Protein AF-A0A7S9GJS0-F1 (afdb_monomer_lite)

Foldseek 3Di:
DDDDDDDDDDDPPPPPVVPPPPPPPDDDDPDPPPPPPPPPPPPDDDQDLLNVLVVVLVVLLVVLLVDDLVVLVVVLVVLDADPPVSHHQLSSLLSSLSSCVSNVHDLVSSLVSLVSLCPDPDPSSVSCVVVSVVSNVVSVVVVVVVVVVVVVVVVVVVVVVVVVVVVVVVVVVVVVVCVVVPDDDDDPDPDD

Structure (mmCIF, N/CA/C/O backbone):
data_AF-A0A7S9GJS0-F1
#
_entry.id   AF-A0A7S9GJS0-F1
#
loop_
_atom_site.group_PDB
_atom_site.id
_atom_site.type_symbol
_atom_site.label_atom_id
_atom_site.label_alt_id
_atom_site.label_comp_id
_atom_site.label_asym_id
_atom_site.label_entity_id
_atom_site.label_seq_id
_atom_site.pdbx_PDB_ins_code
_atom_site.Cartn_x
_atom_site.Cartn_y
_atom_site.Cartn_z
_atom_site.occupancy
_atom_site.B_iso_or_equiv
_atom_site.auth_seq_id
_atom_site.auth_comp_id
_atom_site.auth_asym_id
_atom_site.auth_atom_id
_atom_site.pdbx_PDB_model_num
ATOM 1 N N . MET A 1 1 ? -21.732 48.231 105.968 1.00 40.47 1 MET A N 1
ATOM 2 C CA . MET A 1 1 ? -23.007 48.004 106.677 1.00 40.47 1 MET A CA 1
ATOM 3 C C . MET A 1 1 ? -23.830 49.279 106.550 1.00 40.47 1 MET A C 1
ATOM 5 O O . MET A 1 1 ? -23.343 50.309 106.981 1.00 40.47 1 MET A O 1
ATOM 9 N N . SER A 1 2 ? -24.995 49.168 105.905 1.00 42.75 2 SER A N 1
ATOM 10 C CA . SER A 1 2 ? -26.139 50.101 105.825 1.00 42.75 2 SER A CA 1
ATOM 11 C C . SER A 1 2 ? -26.005 51.534 105.268 1.00 42.75 2 SER A C 1
ATOM 13 O O . SER A 1 2 ? -25.225 52.348 105.741 1.00 42.75 2 SER A O 1
ATOM 15 N N . ALA A 1 3 ? -26.881 51.778 104.280 1.00 47.09 3 ALA A N 1
ATOM 16 C CA . ALA A 1 3 ? -27.317 53.005 103.583 1.00 47.09 3 ALA A CA 1
ATOM 17 C C . ALA A 1 3 ? -28.022 54.032 104.523 1.00 47.09 3 ALA A C 1
ATOM 19 O O . ALA A 1 3 ? -28.022 53.756 105.726 1.00 47.09 3 ALA A O 1
ATOM 20 N N . PRO A 1 4 ? -28.714 55.124 104.077 1.00 63.88 4 PRO A N 1
ATOM 21 C CA . PRO A 1 4 ? -29.040 55.668 102.731 1.00 63.88 4 PRO A CA 1
ATOM 22 C C . PRO A 1 4 ? -28.742 57.204 102.616 1.00 63.88 4 PRO A C 1
ATOM 24 O O . PRO A 1 4 ? -28.110 57.758 103.506 1.00 63.88 4 PRO A O 1
ATOM 27 N N . ASP A 1 5 ? -29.044 57.974 101.554 1.00 46.16 5 ASP A N 1
ATOM 28 C CA . ASP A 1 5 ? -30.386 58.501 101.238 1.00 46.16 5 ASP A CA 1
ATOM 29 C C . ASP A 1 5 ? -30.336 59.547 100.076 1.00 46.16 5 ASP A C 1
ATOM 31 O O . ASP A 1 5 ? -29.415 60.363 100.023 1.00 46.16 5 ASP A O 1
ATOM 35 N N . ARG A 1 6 ? -31.409 59.589 99.255 1.00 51.50 6 ARG A N 1
ATOM 36 C CA . ARG A 1 6 ? -31.940 60.732 98.443 1.00 51.50 6 ARG A CA 1
ATOM 37 C C . ARG A 1 6 ? -31.516 60.926 96.946 1.00 51.50 6 ARG A C 1
ATOM 39 O O .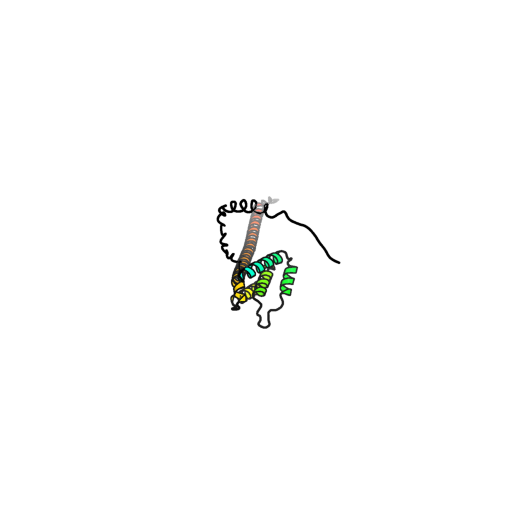 ARG A 1 6 ? -30.542 60.336 96.504 1.00 51.50 6 ARG A O 1
ATOM 46 N N . PRO A 1 7 ? -32.293 61.678 96.116 1.00 54.00 7 PRO A N 1
ATOM 47 C CA . PRO A 1 7 ? -33.393 61.099 95.328 1.00 54.00 7 PRO A CA 1
ATOM 48 C C . PRO A 1 7 ? -33.599 61.773 93.934 1.00 54.00 7 PRO A C 1
ATOM 50 O O . PRO A 1 7 ? -32.760 62.543 93.493 1.00 54.00 7 PRO A O 1
ATOM 53 N N . PHE A 1 8 ? -34.749 61.498 93.292 1.00 53.00 8 PHE A N 1
ATOM 54 C CA . PHE A 1 8 ? -35.524 62.336 92.348 1.00 53.00 8 PHE A CA 1
ATOM 55 C C . PHE A 1 8 ? -34.785 63.132 91.250 1.00 53.00 8 PHE A C 1
ATOM 57 O O . PHE A 1 8 ? -34.010 64.019 91.553 1.00 53.00 8 PHE A O 1
ATOM 64 N N . PHE A 1 9 ? -35.169 62.890 89.984 1.00 51.47 9 PHE A N 1
ATOM 65 C CA . PHE A 1 9 ? -35.255 63.821 88.829 1.00 51.47 9 PHE A CA 1
ATOM 66 C C . PHE A 1 9 ? -34.748 63.166 87.533 1.00 51.47 9 PHE A C 1
ATOM 68 O O . PHE A 1 9 ? -33.594 63.341 87.155 1.00 51.47 9 PHE A O 1
ATOM 75 N N . SER A 1 10 ? -35.603 62.431 86.806 1.00 53.41 10 SER A N 1
ATOM 76 C CA . SER A 1 10 ? -35.353 62.175 85.367 1.00 53.41 10 SER A CA 1
ATOM 77 C C . SER A 1 10 ? -36.524 61.609 84.549 1.00 53.41 10 SER A C 1
ATOM 79 O O . SER A 1 10 ? -36.312 61.103 83.453 1.00 53.41 10 SER A O 1
ATOM 81 N N . SER A 1 11 ? -37.780 61.697 85.007 1.00 54.56 11 SER A N 1
ATOM 82 C CA . SER A 1 11 ? -38.897 61.091 84.251 1.00 54.56 11 SER A CA 1
ATOM 83 C C . SER A 1 11 ? -39.484 61.950 83.121 1.00 54.56 11 SER A C 1
ATOM 85 O O . SER A 1 11 ? -40.251 61.422 82.325 1.00 54.56 11 SER A O 1
ATOM 87 N N . SER A 1 12 ? -39.132 63.236 82.986 1.00 53.97 12 SER A N 1
ATOM 88 C CA . SER A 1 12 ? -39.802 64.120 82.004 1.00 53.97 12 SER A CA 1
ATOM 89 C C . SER A 1 12 ? -39.061 64.344 80.681 1.00 53.97 12 SER A C 1
ATOM 91 O O . SER A 1 12 ? -39.620 64.973 79.789 1.00 53.97 12 SER A O 1
ATOM 93 N N . LEU A 1 13 ? -37.839 63.830 80.504 1.00 51.81 13 LEU A N 1
ATOM 94 C CA . LEU A 1 13 ? -37.057 64.050 79.272 1.00 51.81 13 LEU A CA 1
ATOM 95 C C . LEU A 1 13 ? -37.190 62.929 78.227 1.00 51.81 13 LEU A C 1
ATOM 97 O O . LEU A 1 13 ? -36.827 63.127 77.072 1.00 51.81 13 LEU A O 1
ATOM 101 N N . LEU A 1 14 ? -37.757 61.774 78.589 1.00 53.28 14 LEU A N 1
ATOM 102 C CA . LEU A 1 14 ? -37.860 60.621 77.683 1.00 53.28 14 LEU A CA 1
ATOM 103 C C . LEU A 1 14 ? -39.085 60.646 76.754 1.00 53.28 14 LEU A C 1
ATOM 105 O O . LEU A 1 14 ? -39.126 59.891 75.786 1.00 53.28 14 LEU A O 1
ATOM 109 N N . ALA A 1 15 ? -40.066 61.520 76.993 1.00 50.97 15 ALA A N 1
ATOM 110 C CA . ALA A 1 15 ? -41.308 61.520 76.216 1.00 50.97 15 ALA A CA 1
ATOM 111 C C . ALA A 1 15 ? -41.212 62.258 74.865 1.00 50.97 15 ALA A C 1
ATOM 113 O O . ALA A 1 15 ? -42.029 62.006 73.984 1.00 50.97 15 ALA A O 1
ATOM 114 N N . LEU A 1 16 ? -40.219 63.138 74.662 1.00 50.00 16 LEU A N 1
ATOM 115 C CA . LEU A 1 16 ? -40.120 63.935 73.429 1.00 50.00 16 LEU A CA 1
ATOM 116 C C . LEU A 1 16 ? -39.264 63.285 72.325 1.00 50.00 16 LEU A C 1
ATOM 118 O O . LEU A 1 16 ? -39.408 63.635 71.157 1.00 50.00 16 LEU A O 1
ATOM 122 N N . ALA A 1 17 ? -38.397 62.326 72.666 1.00 51.56 17 ALA A N 1
ATOM 123 C CA . ALA A 1 17 ? -37.498 61.673 71.706 1.00 51.56 17 ALA A CA 1
ATOM 124 C C . ALA A 1 17 ? -38.138 60.478 70.969 1.00 51.56 17 ALA A C 1
ATOM 126 O O . ALA A 1 17 ? -37.642 60.053 69.928 1.00 51.56 17 ALA A O 1
ATOM 127 N N . ALA A 1 18 ? -39.255 59.945 71.474 1.00 50.00 18 ALA A N 1
ATOM 128 C CA . ALA A 1 18 ? -39.934 58.800 70.865 1.00 50.00 18 ALA A CA 1
ATOM 129 C C . ALA A 1 18 ? -40.789 59.177 69.636 1.00 50.00 18 ALA A C 1
ATOM 131 O O . ALA A 1 18 ? -41.101 58.315 68.817 1.00 50.00 18 ALA A O 1
ATOM 132 N N . LEU A 1 19 ? -41.151 60.457 69.474 1.00 48.91 19 LEU A N 1
ATOM 133 C CA . LEU A 1 19 ? -42.102 60.890 68.443 1.00 48.91 19 LEU A CA 1
ATOM 134 C C . LEU A 1 19 ? -41.454 61.244 67.091 1.00 48.91 19 LEU A C 1
ATOM 136 O O . LEU A 1 19 ? -42.154 61.349 66.089 1.00 48.91 19 LEU A O 1
ATOM 140 N N . THR A 1 20 ? -40.128 61.393 67.020 1.00 53.03 20 THR A N 1
ATOM 141 C CA . THR A 1 20 ? -39.422 61.759 65.774 1.00 53.03 20 THR A CA 1
ATOM 142 C C . THR A 1 20 ? -38.892 60.564 64.979 1.00 53.03 20 THR A C 1
ATOM 144 O O . THR A 1 20 ? -38.471 60.737 63.839 1.00 53.03 20 THR A O 1
ATOM 147 N N . SER A 1 21 ? -38.952 59.343 65.522 1.00 52.59 21 SER A N 1
ATOM 148 C CA . SER A 1 21 ? -38.410 58.146 64.850 1.00 52.59 21 SER A CA 1
ATOM 149 C C . SER A 1 21 ? -39.416 57.396 63.962 1.00 52.59 21 SER A C 1
ATOM 151 O O . SER A 1 21 ? -39.030 56.445 63.290 1.00 52.59 21 SER A O 1
ATOM 153 N N . LEU A 1 22 ? -40.694 57.802 63.916 1.00 52.78 22 LEU A N 1
ATOM 154 C CA . LEU A 1 22 ? -41.740 57.052 63.198 1.00 52.78 22 LEU A CA 1
ATOM 155 C C . LEU A 1 22 ? -42.038 57.511 61.755 1.00 52.78 22 LEU A C 1
ATOM 157 O O . LEU A 1 22 ? -42.856 56.876 61.097 1.00 52.78 22 LEU A O 1
ATOM 161 N N . LEU A 1 23 ? -41.399 58.564 61.227 1.00 52.41 23 LEU A N 1
ATOM 162 C CA . LEU A 1 23 ? -41.757 59.115 59.901 1.00 52.41 23 LEU A CA 1
ATOM 163 C C . LEU A 1 23 ? -40.773 58.837 58.748 1.00 52.41 23 LEU A C 1
ATOM 165 O O . LEU A 1 23 ? -41.011 59.298 57.636 1.00 52.41 23 LEU A O 1
ATOM 169 N N . ALA A 1 24 ? -39.715 58.045 58.943 1.00 51.12 24 ALA A N 1
ATOM 170 C CA . ALA A 1 24 ? -38.725 57.773 57.886 1.00 51.12 24 ALA A CA 1
ATOM 171 C C . ALA A 1 24 ? -38.896 56.415 57.163 1.00 51.12 24 ALA A C 1
ATOM 173 O O . ALA A 1 24 ? -37.967 55.952 56.506 1.00 51.12 24 ALA A O 1
ATOM 174 N N . ALA A 1 25 ? -40.056 55.756 57.273 1.00 51.88 25 ALA A N 1
ATOM 175 C CA . ALA A 1 25 ? -40.241 54.368 56.818 1.00 51.88 25 ALA A CA 1
ATOM 176 C C . ALA A 1 25 ? -41.012 54.189 55.491 1.00 51.88 25 ALA A C 1
ATOM 178 O O . ALA A 1 25 ? -41.445 53.082 55.188 1.00 51.88 25 ALA A O 1
ATOM 179 N N . CYS A 1 26 ? -41.177 55.238 54.679 1.00 51.31 26 CYS A N 1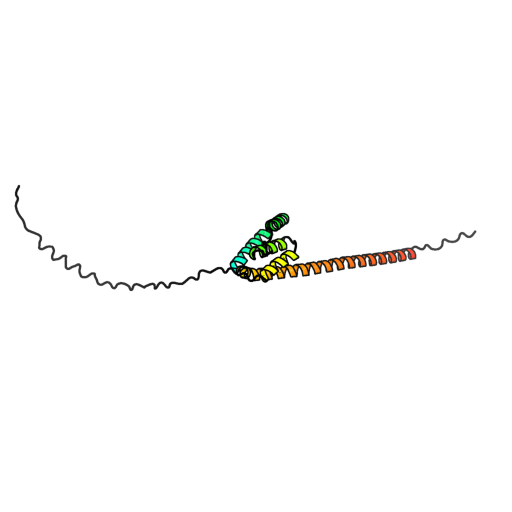
ATOM 180 C CA . CYS A 1 26 ? -41.870 55.140 53.387 1.00 51.31 26 CYS A CA 1
ATOM 181 C C . CYS A 1 26 ? -40.955 55.531 52.217 1.00 51.31 26 CYS A C 1
ATOM 183 O O . CYS A 1 26 ? -41.165 56.540 51.549 1.00 51.31 26 CYS A O 1
ATOM 185 N N . ALA A 1 27 ? -39.928 54.719 51.964 1.00 58.88 27 ALA A N 1
ATOM 186 C CA . ALA A 1 27 ? -39.249 54.703 50.671 1.00 58.88 27 ALA A CA 1
ATOM 187 C C . ALA A 1 27 ? -39.681 53.430 49.917 1.00 58.88 27 ALA A C 1
ATOM 189 O O . ALA A 1 27 ? -39.509 52.333 50.456 1.00 58.88 27 ALA A O 1
ATOM 190 N N . PRO A 1 28 ? -40.262 53.531 48.706 1.00 64.88 28 PRO A N 1
ATOM 191 C CA . PRO A 1 28 ? -40.592 52.356 47.911 1.00 64.88 28 PRO A CA 1
ATOM 192 C C . PRO A 1 28 ? -39.304 51.627 47.511 1.00 64.88 28 PRO A C 1
ATOM 194 O O . PRO A 1 28 ? -38.413 52.197 46.880 1.00 64.88 28 PRO A O 1
ATOM 197 N N . LEU A 1 29 ? -39.207 50.359 47.912 1.00 64.88 29 LEU A N 1
ATOM 198 C CA . LEU A 1 29 ? -38.113 49.461 47.556 1.00 64.88 29 LEU A CA 1
ATOM 199 C C . LEU A 1 29 ? -38.110 49.266 46.026 1.00 64.88 29 LEU A C 1
ATOM 201 O O . LEU A 1 29 ? -39.162 48.926 45.475 1.00 64.88 29 LEU A O 1
ATOM 205 N N . PRO A 1 30 ? -36.982 49.471 45.317 1.00 69.62 30 PRO A N 1
ATOM 206 C CA . PRO A 1 30 ? -36.936 49.223 43.882 1.00 69.62 30 PRO A CA 1
ATOM 207 C C . PRO A 1 30 ? -37.258 47.745 43.611 1.00 69.62 30 PRO A C 1
ATOM 209 O O . PRO A 1 30 ? -36.815 46.878 44.376 1.00 69.62 30 PRO A O 1
ATOM 212 N N . PRO A 1 31 ? -38.024 47.428 42.550 1.00 71.75 31 PRO A N 1
ATOM 213 C CA . PRO A 1 31 ? -38.355 46.048 42.230 1.00 71.75 31 PRO A CA 1
ATOM 214 C C . PRO A 1 31 ? -37.059 45.262 42.010 1.00 71.75 31 PRO A C 1
ATOM 216 O O . PRO A 1 31 ? -36.255 45.600 41.139 1.00 71.75 31 PRO A O 1
ATOM 219 N N . ARG A 1 32 ? -36.838 44.220 42.824 1.00 60.47 32 ARG A N 1
ATOM 220 C CA . ARG A 1 32 ? -35.748 43.265 42.604 1.00 60.47 32 ARG A CA 1
ATOM 221 C C . ARG A 1 32 ? -36.000 42.599 41.258 1.00 60.47 32 ARG A C 1
ATOM 223 O O . ARG A 1 32 ? -36.967 41.859 41.103 1.00 60.47 32 ARG A O 1
ATOM 230 N N . ILE A 1 33 ? -35.143 42.888 40.285 1.00 64.38 33 ILE A N 1
ATOM 231 C CA . ILE A 1 33 ? -35.096 42.138 39.034 1.00 64.38 33 ILE A CA 1
ATOM 232 C C . ILE A 1 33 ? -34.624 40.737 39.415 1.00 64.38 33 ILE A C 1
ATOM 234 O O . ILE A 1 33 ? -33.439 40.523 39.668 1.00 64.38 33 ILE A O 1
ATOM 238 N N . GLU A 1 34 ? -35.556 39.795 39.519 1.00 62.66 34 GLU A N 1
ATOM 239 C CA . GLU A 1 34 ? -35.210 38.389 39.676 1.00 62.66 34 GLU A CA 1
ATOM 240 C C . GLU A 1 34 ? -34.599 37.926 38.355 1.00 62.66 34 GLU A C 1
ATOM 242 O O . GLU A 1 34 ? -35.295 37.665 37.370 1.00 62.66 34 GLU A O 1
ATOM 247 N N . LEU A 1 35 ? -33.266 37.891 38.310 1.00 62.69 35 LEU A N 1
ATOM 248 C CA . LEU A 1 35 ? -32.527 37.202 37.266 1.00 62.69 35 LEU A CA 1
ATOM 249 C C . LEU A 1 35 ? -32.904 35.726 37.372 1.00 62.69 35 LEU A C 1
ATOM 251 O O . LEU A 1 35 ? -32.318 34.974 38.144 1.00 62.69 35 LEU A O 1
ATOM 255 N N . ARG A 1 36 ? -33.935 35.325 36.624 1.00 66.88 36 ARG A N 1
ATOM 256 C CA . ARG A 1 36 ? -34.292 33.923 36.450 1.00 66.88 36 ARG A CA 1
ATOM 257 C C . ARG A 1 36 ? -33.119 33.269 35.742 1.00 66.88 36 ARG A C 1
ATOM 259 O O . ARG A 1 36 ? -32.996 33.385 34.522 1.00 66.88 36 ARG A O 1
ATOM 266 N N . GLU A 1 37 ? -32.246 32.648 36.524 1.00 66.44 37 GLU A N 1
ATOM 267 C CA . GLU A 1 37 ? -31.111 31.884 36.036 1.00 66.44 37 GLU A CA 1
ATOM 268 C C . GLU A 1 37 ? -31.661 30.796 35.112 1.00 66.44 37 GLU A C 1
ATOM 270 O O . GLU A 1 37 ? -32.231 29.789 35.534 1.00 66.44 37 GLU A O 1
ATOM 275 N N . LYS A 1 38 ? -31.599 31.061 33.806 1.00 68.38 38 LYS A N 1
ATOM 276 C CA . LYS A 1 38 ? -31.817 30.030 32.806 1.00 68.38 38 LYS A CA 1
ATOM 277 C C . LYS A 1 38 ? -30.591 29.144 32.897 1.00 68.38 38 LYS A C 1
ATOM 279 O O . LYS A 1 38 ? -29.521 29.547 32.449 1.00 68.38 38 LYS A O 1
ATOM 284 N N . LEU A 1 39 ? -30.763 27.963 33.481 1.00 61.06 39 LEU A N 1
ATOM 285 C CA . LEU A 1 39 ? -29.800 26.882 33.365 1.00 61.06 39 LEU A CA 1
ATOM 286 C C . LEU A 1 39 ? -29.681 26.562 31.868 1.00 61.06 39 LEU A C 1
ATOM 288 O O . LEU A 1 39 ? -30.526 25.883 31.287 1.00 61.06 39 LEU A O 1
ATOM 292 N N . VAL A 1 40 ? -28.700 27.168 31.204 1.00 72.69 40 VAL A N 1
ATOM 293 C CA . VAL A 1 40 ? -28.322 26.784 29.850 1.00 72.69 40 VAL A CA 1
ATOM 294 C C . VAL A 1 40 ? -27.509 25.515 30.032 1.00 72.69 40 VAL A C 1
ATOM 296 O O . VAL A 1 40 ? -26.363 25.578 30.474 1.00 72.69 40 VAL A O 1
ATOM 299 N N . GLU A 1 41 ? -28.111 24.361 29.748 1.00 69.44 41 GLU A N 1
ATOM 300 C CA . GLU A 1 41 ? -27.344 23.132 29.571 1.00 69.44 41 GLU A CA 1
ATOM 301 C C . GLU A 1 41 ? -26.388 23.365 28.403 1.00 69.44 41 GLU A C 1
ATOM 303 O O . GLU A 1 41 ? -26.776 23.337 27.236 1.00 69.44 41 GLU A O 1
ATOM 308 N N . VAL A 1 42 ? -25.135 23.675 28.728 1.00 72.56 42 VAL A N 1
ATOM 309 C CA . VAL A 1 42 ? -24.049 23.670 27.757 1.00 72.56 42 VAL A CA 1
ATOM 310 C C . VAL A 1 42 ? -23.817 22.197 27.422 1.00 72.56 42 VAL A C 1
ATOM 312 O O . VAL A 1 42 ? -23.381 21.453 28.306 1.00 72.56 42 VAL A O 1
ATOM 315 N N . PRO A 1 43 ? -24.116 21.734 26.194 1.00 74.25 43 PRO A N 1
ATOM 316 C CA . PRO A 1 43 ? -23.842 20.357 25.833 1.00 74.25 43 PRO A CA 1
ATOM 317 C C . PRO A 1 43 ? -22.327 20.177 25.862 1.00 74.25 43 PRO A C 1
ATOM 319 O O . PRO A 1 43 ? -21.609 20.762 25.050 1.00 74.25 43 PRO A O 1
ATOM 322 N N . VAL A 1 44 ? -21.829 19.393 26.817 1.00 73.12 44 VAL A N 1
ATOM 323 C CA . VAL A 1 44 ? -20.427 18.975 26.822 1.00 73.12 44 VAL A CA 1
ATOM 324 C C . VAL A 1 44 ? -20.227 18.121 25.568 1.00 73.12 44 VAL A C 1
ATOM 326 O O . VAL A 1 44 ? -20.916 17.107 25.426 1.00 73.12 44 VAL A O 1
ATOM 329 N N . PRO A 1 45 ? -19.336 18.501 24.634 1.00 74.06 45 PRO A N 1
ATOM 330 C CA . PRO A 1 45 ? -19.126 17.718 23.428 1.00 74.06 45 PRO A CA 1
ATOM 331 C C . PRO A 1 45 ? -18.559 16.345 23.806 1.00 74.06 45 PRO A C 1
ATOM 333 O O . PRO A 1 45 ? -17.406 16.212 24.218 1.00 74.06 45 PRO A O 1
ATOM 336 N N . LEU A 1 46 ? -19.388 15.308 23.678 1.00 78.62 46 LEU A N 1
ATOM 337 C CA . LEU A 1 46 ? -18.967 13.922 23.830 1.00 78.62 46 LEU A CA 1
ATOM 338 C C . LEU A 1 46 ? -18.179 13.531 22.579 1.00 78.62 46 LEU A C 1
ATOM 340 O O . LEU A 1 46 ? -18.753 13.338 21.510 1.00 78.62 46 LEU A O 1
ATOM 344 N N . ILE A 1 47 ? -16.858 13.414 22.705 1.00 83.00 47 ILE A N 1
ATOM 345 C CA . ILE A 1 47 ? -16.010 12.911 21.618 1.00 83.00 47 ILE A CA 1
ATOM 346 C C . ILE A 1 47 ? -16.442 11.470 21.317 1.00 83.00 47 ILE A C 1
ATOM 348 O O . ILE A 1 47 ? -16.440 10.618 22.217 1.00 83.00 47 ILE A O 1
ATOM 352 N N . SER A 1 48 ? -16.809 11.170 20.071 1.00 91.19 48 SER A N 1
ATOM 353 C CA . SER A 1 48 ? -17.208 9.812 19.705 1.00 91.19 48 SER A CA 1
ATOM 354 C C . SER A 1 48 ? -15.989 8.869 19.674 1.00 91.19 48 SER A C 1
ATOM 356 O O . SER A 1 48 ? -14.845 9.315 19.539 1.00 91.19 48 SER A O 1
ATOM 358 N N . PRO A 1 49 ? -16.175 7.540 19.789 1.00 91.00 49 PRO A N 1
ATOM 359 C CA . PRO A 1 49 ? -15.080 6.584 19.615 1.00 91.00 49 PRO A CA 1
ATOM 360 C C . PRO A 1 49 ? -14.367 6.715 18.260 1.00 91.00 49 PRO A C 1
ATOM 362 O O . PRO A 1 49 ? -13.152 6.545 18.195 1.00 91.00 49 PRO A O 1
ATOM 365 N N . ALA A 1 50 ? -15.107 7.053 17.199 1.00 90.75 50 ALA A N 1
ATOM 366 C CA . ALA A 1 50 ? -14.550 7.274 15.868 1.00 90.75 50 ALA A CA 1
ATOM 367 C C . ALA A 1 50 ? -13.675 8.539 15.816 1.00 90.75 50 ALA A C 1
ATOM 369 O O . ALA A 1 50 ? -12.592 8.505 15.233 1.00 90.75 50 ALA A O 1
ATOM 370 N N . ASP A 1 51 ? -14.087 9.618 16.490 1.00 93.31 51 ASP A N 1
ATOM 371 C CA . ASP A 1 51 ? -13.292 10.850 16.582 1.00 93.31 51 ASP A CA 1
ATOM 372 C C . ASP A 1 51 ? -11.996 10.620 17.367 1.00 93.31 51 ASP A C 1
ATOM 374 O O . ASP A 1 51 ? -10.932 11.097 16.973 1.00 93.31 51 ASP A O 1
ATOM 378 N N . ARG A 1 52 ? -12.046 9.824 18.446 1.00 93.38 52 ARG A N 1
ATOM 379 C CA . ARG A 1 52 ? -10.831 9.411 19.170 1.00 93.38 52 ARG A CA 1
ATOM 380 C C . ARG A 1 52 ? -9.896 8.589 18.287 1.00 93.38 52 ARG A C 1
ATOM 382 O O . ARG A 1 52 ? -8.699 8.860 18.273 1.00 93.38 52 ARG A O 1
ATOM 389 N N . ALA A 1 53 ? -10.425 7.620 17.537 1.00 94.00 53 ALA A N 1
ATOM 390 C CA . ALA A 1 53 ? -9.631 6.817 16.608 1.00 94.00 53 ALA A CA 1
ATOM 391 C C . ALA A 1 53 ? -8.976 7.688 15.521 1.00 94.00 53 ALA A C 1
ATOM 393 O O . ALA A 1 53 ? -7.796 7.513 15.220 1.00 94.00 53 ALA A O 1
ATOM 394 N N . ALA A 1 54 ? -9.706 8.676 14.993 1.00 94.00 54 ALA A N 1
ATOM 395 C CA . ALA A 1 54 ? -9.187 9.655 14.043 1.00 94.00 54 ALA A CA 1
ATOM 396 C C . ALA A 1 54 ? -8.021 10.468 14.622 1.00 94.00 54 ALA A C 1
ATOM 398 O O . ALA A 1 54 ? -6.950 10.521 14.019 1.00 94.00 54 ALA A O 1
ATOM 399 N N . GLN A 1 55 ? -8.203 11.059 15.807 1.00 95.81 55 GLN A N 1
ATOM 400 C CA . GLN A 1 55 ? -7.153 11.827 16.485 1.00 95.81 55 GLN A CA 1
ATOM 401 C C . GLN A 1 55 ? -5.917 10.965 16.756 1.00 95.81 55 GLN A C 1
ATOM 403 O O . GLN A 1 55 ? -4.797 11.375 16.462 1.00 95.81 55 GLN A O 1
ATOM 408 N N . GLN A 1 56 ? -6.115 9.742 17.255 1.00 94.94 56 GLN A N 1
ATOM 409 C CA . GLN A 1 56 ? -5.026 8.800 17.500 1.00 94.94 56 GLN A CA 1
ATOM 410 C C . GLN A 1 56 ? -4.270 8.457 16.216 1.00 94.94 56 GLN A C 1
ATOM 412 O O . GLN A 1 56 ? -3.043 8.471 16.218 1.00 94.94 56 GLN A O 1
ATOM 417 N N . LEU A 1 57 ? -4.972 8.154 15.122 1.00 96.12 57 LEU A N 1
ATOM 418 C CA . LEU A 1 57 ? -4.331 7.807 13.856 1.00 96.12 57 LEU A CA 1
ATOM 419 C C . LEU A 1 57 ? -3.538 8.982 13.277 1.00 96.12 57 LEU A C 1
ATOM 421 O O . LEU A 1 57 ? -2.441 8.771 12.770 1.00 96.12 57 LEU A O 1
ATOM 425 N N . LEU A 1 58 ? -4.066 10.204 13.381 1.00 96.69 58 LEU A N 1
ATOM 426 C CA . LEU A 1 58 ? -3.382 11.415 12.928 1.00 96.69 58 LEU A CA 1
ATOM 427 C C . LEU A 1 58 ? -2.095 11.668 13.716 1.00 96.69 58 LEU A C 1
ATOM 429 O O . LEU A 1 58 ? -1.042 11.822 13.104 1.00 96.69 58 LEU A O 1
ATOM 433 N N . ILE A 1 59 ? -2.160 11.617 15.050 1.00 97.44 59 ILE A N 1
ATOM 434 C CA . ILE A 1 59 ? -0.980 11.763 15.916 1.00 97.44 59 ILE A CA 1
ATOM 435 C C . ILE A 1 59 ? 0.075 10.710 15.559 1.00 97.44 59 ILE A C 1
ATOM 437 O O . ILE A 1 59 ? 1.260 11.019 15.437 1.00 97.44 59 ILE A O 1
ATOM 441 N N . GLN A 1 60 ? -0.353 9.461 15.350 1.00 96.56 60 GLN A N 1
ATOM 442 C CA . GLN A 1 60 ? 0.560 8.390 14.959 1.00 96.56 60 GLN A CA 1
ATOM 443 C C . GLN A 1 60 ? 1.180 8.632 13.584 1.00 96.56 60 GLN A C 1
ATOM 445 O O . GLN A 1 60 ? 2.387 8.499 13.423 1.00 96.56 60 GLN A O 1
ATOM 450 N N . HIS A 1 61 ? 0.380 9.026 12.597 1.00 97.38 61 HIS A N 1
ATOM 451 C CA . HIS A 1 61 ? 0.859 9.330 11.252 1.00 97.38 61 HIS A CA 1
ATOM 452 C C . HIS A 1 61 ? 1.890 10.461 11.240 1.00 97.38 61 HIS A C 1
ATOM 454 O O . HIS A 1 61 ? 2.910 10.366 10.560 1.00 97.38 61 HIS A O 1
ATOM 460 N N . GLU A 1 62 ? 1.651 11.527 12.002 1.00 97.69 62 GLU A N 1
ATOM 461 C CA . GLU A 1 62 ? 2.594 12.639 12.130 1.00 97.69 62 GLU A CA 1
ATOM 462 C C . GLU A 1 62 ? 3.912 12.204 12.767 1.00 97.69 62 GLU A C 1
ATOM 464 O O . GLU A 1 62 ? 4.968 12.526 12.222 1.00 97.69 62 GLU A O 1
ATOM 469 N N . ARG A 1 63 ? 3.859 11.404 13.840 1.00 97.56 63 ARG A N 1
ATOM 470 C CA . ARG A 1 63 ? 5.056 10.829 14.466 1.00 97.56 63 ARG A CA 1
ATOM 471 C C . ARG A 1 63 ? 5.836 9.958 13.484 1.00 97.56 63 ARG A C 1
ATOM 473 O O . ARG A 1 63 ? 7.034 10.150 13.317 1.00 97.56 63 ARG A O 1
ATOM 480 N N . LEU A 1 64 ? 5.162 9.012 12.830 1.00 97.12 64 LEU A N 1
ATOM 481 C CA . LEU A 1 64 ? 5.800 8.038 11.943 1.00 97.12 64 LEU A CA 1
ATOM 482 C C . LEU A 1 64 ? 6.445 8.703 10.721 1.00 97.12 64 LEU A C 1
ATOM 484 O O . LEU A 1 64 ? 7.496 8.257 10.276 1.00 97.12 64 LEU A O 1
ATOM 488 N N . ARG A 1 65 ? 5.868 9.792 10.195 1.00 96.62 65 ARG A N 1
ATOM 489 C CA . ARG A 1 65 ? 6.468 10.538 9.075 1.00 96.62 65 ARG A CA 1
ATOM 490 C C . ARG A 1 65 ? 7.786 11.232 9.417 1.00 96.62 65 ARG A C 1
ATOM 492 O O . ARG A 1 65 ? 8.524 11.563 8.496 1.00 96.62 65 ARG A O 1
ATOM 499 N N . ALA A 1 66 ? 8.056 11.488 10.695 1.00 96.88 66 ALA A N 1
ATOM 500 C CA . ALA A 1 66 ? 9.310 12.091 11.133 1.00 96.88 66 ALA A CA 1
ATOM 501 C C . ALA A 1 66 ? 10.443 11.062 11.307 1.00 96.88 66 ALA A C 1
ATOM 503 O O . ALA A 1 66 ? 11.594 11.461 11.464 1.00 96.88 66 ALA A O 1
ATOM 504 N N . LEU A 1 67 ? 10.125 9.763 11.286 1.00 97.50 67 LEU A N 1
ATOM 505 C CA . LEU A 1 67 ? 11.088 8.688 11.507 1.00 97.50 67 LEU A CA 1
ATOM 506 C C . LEU A 1 67 ? 11.895 8.361 10.248 1.00 97.50 67 LEU A C 1
ATOM 508 O O . LEU A 1 67 ? 11.398 8.418 9.120 1.00 97.50 67 LEU A O 1
ATOM 512 N N . ALA A 1 68 ? 13.140 7.942 10.453 1.00 96.75 68 ALA A N 1
ATOM 513 C CA . ALA A 1 68 ? 13.978 7.381 9.407 1.00 96.75 68 ALA A CA 1
ATOM 514 C C . ALA A 1 68 ? 13.500 5.967 9.002 1.00 96.75 68 ALA A C 1
ATOM 516 O O . ALA A 1 68 ? 12.881 5.259 9.803 1.00 96.75 68 ALA A O 1
ATOM 517 N N . PRO A 1 69 ? 13.852 5.475 7.797 1.00 94.81 69 PRO A N 1
ATOM 518 C CA . PRO A 1 69 ? 13.449 4.138 7.345 1.00 94.81 69 PRO A CA 1
ATOM 519 C C . PRO A 1 69 ? 13.852 2.999 8.297 1.00 94.81 69 PRO A C 1
ATOM 521 O O . PRO A 1 69 ? 13.100 2.043 8.474 1.00 94.81 69 PRO A O 1
ATOM 524 N N . ALA A 1 70 ? 15.016 3.106 8.947 1.00 95.75 70 ALA A N 1
ATOM 525 C CA . ALA A 1 70 ? 15.473 2.114 9.920 1.00 95.75 70 ALA A CA 1
ATOM 526 C C . ALA A 1 70 ? 14.612 2.100 11.197 1.00 95.75 70 ALA A C 1
ATOM 528 O O . ALA A 1 70 ? 14.336 1.034 11.740 1.00 95.75 70 ALA A O 1
ATOM 529 N N . GLU A 1 71 ? 14.152 3.264 11.653 1.00 96.81 71 GLU A N 1
ATOM 530 C CA . GLU A 1 71 ? 13.276 3.397 12.822 1.00 96.81 71 GLU A CA 1
ATOM 531 C C . GLU A 1 71 ? 11.867 2.876 12.507 1.00 96.81 71 GLU A C 1
ATOM 533 O O . GLU A 1 71 ? 11.274 2.164 13.313 1.00 96.81 71 GLU A O 1
ATOM 538 N N . LEU A 1 72 ? 11.360 3.118 11.291 1.00 96.50 72 LEU A N 1
ATOM 539 C CA . LEU A 1 72 ? 10.112 2.506 10.821 1.00 96.50 72 LEU A CA 1
ATOM 540 C C . LEU A 1 72 ? 10.197 0.974 10.800 1.00 96.50 72 LEU A C 1
ATOM 542 O O . LEU A 1 72 ? 9.252 0.298 11.205 1.00 96.50 72 LEU A O 1
ATOM 546 N N . ALA A 1 73 ? 11.331 0.411 10.375 1.00 94.56 73 ALA A N 1
ATOM 547 C CA . ALA A 1 73 ? 11.552 -1.033 10.422 1.00 94.56 73 ALA A CA 1
ATOM 548 C C . ALA A 1 73 ? 11.564 -1.571 11.866 1.00 94.56 73 ALA A C 1
ATOM 550 O O . ALA A 1 73 ? 11.019 -2.647 12.123 1.00 94.56 73 ALA A O 1
ATOM 551 N N . GLN A 1 74 ? 12.124 -0.815 12.816 1.00 95.38 74 GLN A N 1
ATOM 552 C CA . GLN A 1 74 ? 12.075 -1.162 14.239 1.00 95.38 74 GLN A CA 1
ATOM 553 C C . GLN A 1 74 ? 10.642 -1.138 14.783 1.00 95.38 74 GLN A C 1
ATOM 555 O O . GLN A 1 74 ? 10.259 -2.065 15.486 1.00 95.38 74 GLN A O 1
ATOM 560 N N . GLU A 1 75 ? 9.825 -0.149 14.415 1.00 95.19 75 GLU A N 1
ATOM 561 C CA . GLU A 1 75 ? 8.401 -0.081 14.786 1.00 95.19 75 GLU A CA 1
ATOM 562 C C . GLU A 1 75 ? 7.607 -1.280 14.238 1.00 95.19 75 GLU A C 1
ATOM 564 O O . GLU A 1 75 ? 6.785 -1.873 14.941 1.00 95.19 75 GLU A O 1
ATOM 569 N N . ILE A 1 76 ? 7.887 -1.691 12.996 1.00 94.69 76 ILE A N 1
ATOM 570 C CA . ILE A 1 76 ? 7.282 -2.885 12.386 1.00 94.69 76 ILE A CA 1
ATOM 571 C C . ILE A 1 76 ? 7.664 -4.148 13.167 1.00 94.69 76 ILE A C 1
ATOM 573 O O . ILE A 1 76 ? 6.803 -4.988 13.433 1.00 94.69 76 ILE A O 1
ATOM 577 N N . ALA A 1 77 ? 8.934 -4.283 13.557 1.00 93.25 77 ALA A N 1
ATOM 578 C CA . ALA A 1 77 ? 9.405 -5.410 14.358 1.00 93.25 77 ALA A CA 1
ATOM 579 C C . ALA A 1 77 ? 8.823 -5.392 15.786 1.00 93.25 77 ALA A C 1
ATOM 581 O O . ALA A 1 77 ? 8.442 -6.436 16.317 1.00 93.25 77 ALA A O 1
ATOM 582 N N . ALA A 1 78 ? 8.697 -4.205 16.386 1.00 92.56 78 ALA A N 1
ATOM 583 C CA . ALA A 1 78 ? 8.173 -4.000 17.734 1.00 92.56 78 ALA A CA 1
ATOM 584 C C . ALA A 1 78 ? 6.667 -4.267 17.848 1.00 92.56 78 ALA A C 1
ATOM 586 O O . ALA A 1 78 ? 6.179 -4.562 18.938 1.00 92.56 78 ALA A O 1
ATOM 587 N N . ALA A 1 79 ? 5.924 -4.227 16.736 1.00 88.88 79 ALA A N 1
ATOM 588 C CA . ALA A 1 79 ? 4.495 -4.520 16.726 1.00 88.88 79 ALA A CA 1
ATOM 589 C C . ALA A 1 79 ? 4.157 -5.934 17.248 1.00 88.88 79 ALA A C 1
ATOM 591 O O . ALA A 1 79 ? 2.999 -6.184 17.592 1.00 88.88 79 ALA A O 1
ATOM 592 N N . GLY A 1 80 ? 5.132 -6.847 17.340 1.00 80.44 80 GLY A N 1
ATOM 593 C CA . GLY A 1 80 ? 4.974 -8.181 17.924 1.00 80.44 80 GLY A CA 1
ATOM 594 C C . GLY A 1 80 ? 4.107 -9.127 17.081 1.00 80.44 80 GLY A C 1
ATOM 595 O O . GLY A 1 80 ? 3.605 -8.739 16.022 1.00 80.44 80 GLY A O 1
ATOM 596 N N . PRO A 1 81 ? 3.911 -10.384 17.512 1.00 79.38 81 PRO A N 1
ATOM 597 C CA . PRO A 1 81 ? 3.022 -11.328 16.836 1.00 79.38 81 PRO A CA 1
ATOM 598 C C . PRO A 1 81 ? 1.539 -10.961 17.028 1.00 79.38 81 PRO A C 1
ATOM 600 O O . PRO A 1 81 ? 1.182 -10.158 17.889 1.00 79.38 81 PRO A O 1
ATOM 603 N N . ALA A 1 82 ? 0.659 -11.492 16.175 1.00 82.38 82 ALA A N 1
ATOM 604 C CA . ALA A 1 82 ? -0.785 -11.448 16.430 1.00 82.38 82 ALA A CA 1
ATOM 605 C C . ALA A 1 82 ? -1.142 -12.333 17.643 1.00 82.38 82 ALA A C 1
ATOM 607 O O . ALA A 1 82 ? -0.299 -13.099 18.109 1.00 82.38 82 ALA A O 1
ATOM 608 N N . ALA A 1 83 ? -2.373 -12.227 18.152 1.00 80.44 83 ALA A N 1
ATOM 609 C CA . ALA A 1 83 ? -2.868 -13.170 19.155 1.00 80.44 83 ALA A CA 1
ATOM 610 C C . ALA A 1 83 ? -2.863 -14.609 18.605 1.00 80.44 83 ALA A C 1
ATOM 612 O O . ALA A 1 83 ? -2.701 -14.813 17.400 1.00 80.44 83 ALA A O 1
ATOM 613 N N . GLU A 1 84 ? -3.061 -15.601 19.475 1.00 74.62 84 GLU A N 1
ATOM 614 C CA . GLU A 1 84 ? -3.017 -17.029 19.112 1.00 74.62 84 GLU A CA 1
ATOM 615 C C . GLU A 1 84 ? -3.995 -17.385 17.980 1.00 74.62 84 GLU A C 1
ATOM 617 O O . GLU A 1 84 ? -3.645 -18.138 17.074 1.00 74.62 84 GLU A O 1
ATOM 622 N N . ASP A 1 85 ? -5.157 -16.728 17.942 1.00 76.44 85 ASP A N 1
ATOM 623 C CA . ASP A 1 85 ? -6.164 -16.876 16.881 1.00 76.44 85 ASP A CA 1
ATOM 624 C C . ASP A 1 85 ? -5.793 -16.150 15.568 1.00 76.44 85 ASP A C 1
ATOM 626 O O . ASP A 1 85 ? -6.615 -15.986 14.666 1.00 76.44 85 ASP A O 1
ATOM 630 N N . GLY A 1 86 ? -4.573 -15.615 15.465 1.00 75.00 86 GLY A N 1
ATOM 631 C CA . GLY A 1 86 ? -4.112 -14.786 14.348 1.00 75.00 86 GLY A CA 1
ATOM 632 C C . GLY A 1 86 ? -4.753 -13.394 14.298 1.00 75.00 86 GLY A C 1
ATOM 633 O O . GLY A 1 86 ? -4.484 -12.612 13.382 1.00 75.00 86 GLY A O 1
ATOM 634 N N . ALA A 1 87 ? -5.597 -13.053 15.276 1.00 80.62 87 ALA A N 1
ATOM 635 C CA . ALA A 1 87 ? -6.273 -11.768 15.359 1.00 80.62 87 ALA A CA 1
ATOM 636 C C . ALA A 1 87 ? -5.429 -10.708 16.068 1.00 80.62 87 ALA A C 1
ATOM 638 O O . ALA A 1 87 ? -4.743 -10.965 17.055 1.00 80.62 87 ALA A O 1
ATOM 639 N N . ARG A 1 88 ? -5.484 -9.477 15.564 1.00 91.00 88 ARG A N 1
ATOM 640 C CA . ARG A 1 88 ? -4.883 -8.307 16.205 1.00 91.00 88 ARG A CA 1
ATOM 641 C C . ARG A 1 88 ? -5.982 -7.315 16.549 1.00 91.00 88 ARG A C 1
ATOM 643 O O . ARG A 1 88 ? -6.919 -7.143 15.772 1.00 91.00 88 ARG A O 1
ATOM 650 N N . ALA A 1 89 ? -5.836 -6.637 17.688 1.00 92.62 89 ALA A N 1
ATOM 651 C CA . ALA A 1 89 ? -6.736 -5.556 18.070 1.00 92.62 89 ALA A CA 1
ATOM 652 C C . ALA A 1 89 ? -6.880 -4.549 16.907 1.00 92.62 89 ALA A C 1
ATOM 654 O O . ALA A 1 89 ? -5.856 -4.157 16.334 1.00 92.62 89 ALA A O 1
ATOM 655 N N . PRO A 1 90 ? -8.102 -4.101 16.554 1.00 94.94 90 PRO A N 1
ATOM 656 C CA . PRO A 1 90 ? -8.334 -3.277 15.368 1.00 94.94 90 PRO A CA 1
ATOM 657 C C . PRO A 1 90 ? -7.435 -2.043 15.267 1.00 94.94 90 PRO A C 1
ATOM 659 O O . PRO A 1 90 ? -6.865 -1.774 14.212 1.00 94.94 90 PRO A O 1
ATOM 662 N N . GLN A 1 91 ? -7.226 -1.350 16.387 1.00 95.12 91 GLN A N 1
ATOM 663 C CA . GLN A 1 91 ? -6.302 -0.222 16.477 1.00 95.12 91 GLN A CA 1
ATOM 664 C C . GLN A 1 91 ? -4.872 -0.610 16.085 1.00 95.12 91 GLN A C 1
ATOM 666 O O . GLN A 1 91 ? -4.265 0.034 15.231 1.00 95.12 91 GLN A O 1
ATOM 671 N N . ALA A 1 92 ? -4.332 -1.665 16.696 1.00 94.94 92 ALA A N 1
ATOM 672 C CA . ALA A 1 92 ? -2.966 -2.108 16.449 1.00 94.94 92 ALA A CA 1
ATOM 673 C C . ALA A 1 92 ? -2.787 -2.620 15.010 1.00 94.94 92 ALA A C 1
ATOM 675 O O . ALA A 1 92 ? -1.719 -2.449 14.428 1.00 94.94 92 ALA A O 1
ATOM 676 N N . ALA A 1 93 ? -3.822 -3.228 14.422 1.00 95.69 93 ALA A N 1
ATOM 677 C CA . ALA A 1 93 ? -3.811 -3.662 13.028 1.00 95.69 93 ALA A CA 1
ATOM 678 C C . ALA A 1 93 ? -3.766 -2.470 12.060 1.00 95.69 93 ALA A C 1
ATOM 680 O O . ALA A 1 93 ? -2.937 -2.458 11.151 1.00 95.69 93 ALA A O 1
ATOM 681 N N . VAL A 1 94 ? -4.596 -1.442 12.285 1.00 97.19 94 VAL A N 1
ATOM 682 C CA . VAL A 1 94 ? -4.583 -0.213 11.473 1.00 97.19 94 VAL A CA 1
ATOM 683 C C . VAL A 1 94 ? -3.257 0.537 11.617 1.00 97.19 94 VAL A C 1
ATOM 685 O O . VAL A 1 94 ? -2.697 0.973 10.613 1.00 97.19 94 VAL A O 1
ATOM 688 N N . GLN A 1 95 ? -2.726 0.661 12.836 1.00 96.38 95 GLN A N 1
ATOM 689 C CA . GLN A 1 95 ? -1.444 1.330 13.078 1.00 96.38 95 GLN A CA 1
ATOM 690 C C . GLN A 1 95 ? -0.282 0.597 12.401 1.00 96.38 95 GLN A C 1
ATOM 692 O O . GLN A 1 95 ? 0.504 1.232 11.707 1.00 96.38 95 GLN A O 1
ATOM 697 N N . LEU A 1 96 ? -0.208 -0.733 12.518 1.00 96.56 96 LEU A N 1
ATOM 698 C CA . LEU A 1 96 ? 0.823 -1.517 11.833 1.00 96.56 96 LEU A CA 1
ATOM 699 C C . LEU A 1 96 ? 0.707 -1.397 10.307 1.00 96.56 96 LEU A C 1
ATOM 701 O O . LEU A 1 96 ? 1.715 -1.220 9.628 1.00 96.56 96 LEU A O 1
ATOM 705 N N . ALA A 1 97 ? -0.509 -1.453 9.760 1.00 96.88 97 ALA A N 1
ATOM 706 C CA . ALA A 1 97 ? -0.726 -1.266 8.329 1.00 96.88 97 ALA A CA 1
ATOM 707 C C . ALA A 1 97 ? -0.283 0.128 7.851 1.00 96.88 97 ALA A C 1
ATOM 709 O O . ALA A 1 97 ? 0.292 0.245 6.769 1.00 96.88 97 ALA A O 1
ATOM 710 N N . LEU A 1 98 ? -0.499 1.172 8.659 1.00 97.06 98 LEU A N 1
ATOM 711 C CA . LEU A 1 98 ? 0.003 2.515 8.376 1.00 97.06 98 LEU A CA 1
ATOM 712 C C . LEU A 1 98 ? 1.538 2.560 8.378 1.00 97.06 98 LEU A C 1
ATOM 714 O O . LEU A 1 98 ? 2.121 3.120 7.450 1.00 97.06 98 LEU A O 1
ATOM 718 N N . THR A 1 99 ? 2.195 1.953 9.369 1.00 97.19 99 THR A N 1
ATOM 719 C CA . THR A 1 99 ? 3.665 1.899 9.434 1.00 97.19 99 THR A CA 1
ATOM 720 C C . THR A 1 99 ? 4.252 1.159 8.232 1.00 97.19 99 THR A C 1
ATOM 722 O O . THR A 1 99 ? 5.175 1.663 7.599 1.00 97.19 99 THR A O 1
ATOM 725 N N . LEU A 1 100 ? 3.676 0.010 7.859 1.00 95.81 100 LEU A N 1
ATOM 726 C CA . LEU A 1 100 ? 4.061 -0.749 6.663 1.00 95.81 100 LEU A CA 1
ATOM 727 C C . LEU A 1 100 ? 3.919 0.091 5.384 1.00 95.81 100 LEU A C 1
ATOM 729 O O . LEU A 1 100 ? 4.824 0.113 4.551 1.00 95.81 100 LEU A O 1
ATOM 733 N N . ALA A 1 101 ? 2.814 0.832 5.257 1.00 94.88 101 ALA A N 1
ATOM 734 C CA . ALA A 1 101 ? 2.576 1.719 4.123 1.00 94.88 101 ALA A CA 1
ATOM 735 C C . ALA A 1 101 ? 3.626 2.838 4.024 1.00 94.88 101 ALA A C 1
ATOM 737 O O . ALA A 1 101 ? 4.109 3.125 2.932 1.00 94.88 101 ALA A O 1
ATOM 738 N N . LEU A 1 102 ? 3.990 3.461 5.150 1.00 94.94 102 LEU A N 1
ATOM 739 C CA . LEU A 1 102 ? 5.009 4.517 5.200 1.00 94.94 102 LEU A CA 1
ATOM 740 C C . LEU A 1 102 ? 6.421 3.984 4.936 1.00 94.94 102 LEU A C 1
ATOM 742 O O . LEU A 1 102 ? 7.223 4.667 4.307 1.00 94.94 102 LEU A O 1
ATOM 746 N N . ALA A 1 103 ? 6.712 2.760 5.373 1.00 94.38 103 ALA A N 1
ATOM 747 C CA . ALA A 1 103 ? 7.975 2.085 5.094 1.00 94.38 103 ALA A CA 1
ATOM 748 C C . ALA A 1 103 ? 8.070 1.538 3.658 1.00 94.38 103 ALA A C 1
ATOM 750 O O . ALA A 1 103 ? 9.107 0.987 3.294 1.00 94.38 103 ALA A O 1
ATOM 751 N N . HIS A 1 104 ? 6.998 1.641 2.859 1.00 90.62 104 HIS A N 1
ATOM 752 C CA . HIS A 1 104 ? 6.865 0.973 1.560 1.00 90.62 104 HIS A CA 1
ATOM 753 C C . HIS A 1 104 ? 7.191 -0.534 1.633 1.00 90.62 104 HIS A C 1
ATOM 755 O O . HIS A 1 104 ? 7.786 -1.105 0.720 1.00 90.62 104 HIS A O 1
ATOM 761 N N . ALA A 1 105 ? 6.802 -1.182 2.735 1.00 88.12 105 ALA A N 1
ATOM 762 C CA . ALA A 1 105 ? 7.128 -2.571 3.038 1.00 88.12 105 ALA A CA 1
ATOM 763 C C . ALA A 1 105 ? 5.864 -3.439 3.121 1.00 88.12 105 ALA A C 1
ATOM 765 O O . ALA A 1 105 ? 4.833 -3.012 3.633 1.00 88.12 105 ALA A O 1
ATOM 766 N N . GLU A 1 106 ? 5.958 -4.682 2.634 1.00 90.19 106 GLU A N 1
ATOM 767 C CA . GLU A 1 106 ? 4.918 -5.720 2.739 1.00 90.19 106 GLU A CA 1
ATOM 768 C C . GLU A 1 106 ? 3.482 -5.224 2.464 1.00 90.19 106 GLU A C 1
ATOM 770 O O . GLU A 1 106 ? 2.544 -5.524 3.208 1.00 90.19 106 GLU A O 1
ATOM 775 N N . THR A 1 107 ? 3.271 -4.496 1.360 1.00 90.44 107 THR A N 1
ATOM 776 C CA . THR A 1 107 ? 1.946 -3.978 0.972 1.00 90.44 107 THR A CA 1
ATOM 777 C C . THR A 1 107 ? 0.830 -5.040 1.022 1.00 90.44 107 THR A C 1
ATOM 779 O O . THR A 1 107 ? -0.280 -4.697 1.442 1.00 90.44 107 THR A O 1
ATOM 782 N N . PRO A 1 108 ? 1.047 -6.320 0.632 1.00 93.19 108 PRO A N 1
ATOM 783 C CA . PRO A 1 108 ? 0.046 -7.383 0.791 1.00 93.19 108 PRO A CA 1
ATOM 784 C C . PRO A 1 108 ? -0.376 -7.620 2.243 1.00 93.19 108 PRO A C 1
ATOM 786 O O . PRO A 1 108 ? -1.569 -7.731 2.524 1.00 93.19 108 PRO A O 1
ATOM 789 N N . ARG A 1 109 ? 0.581 -7.630 3.175 1.00 94.25 109 ARG A N 1
ATOM 790 C CA . ARG A 1 109 ? 0.319 -7.811 4.606 1.00 94.25 109 ARG A CA 1
ATOM 791 C C . ARG A 1 109 ? -0.457 -6.633 5.179 1.00 94.25 109 ARG A C 1
ATOM 793 O O . ARG A 1 109 ? -1.429 -6.844 5.900 1.00 94.25 109 ARG A O 1
ATOM 800 N N . ALA A 1 110 ? -0.069 -5.406 4.827 1.00 96.00 110 ALA A N 1
ATOM 801 C CA . ALA A 1 110 ? -0.790 -4.207 5.245 1.00 96.00 110 ALA A CA 1
ATOM 802 C C . ALA A 1 110 ? -2.264 -4.267 4.812 1.00 96.00 110 ALA A C 1
ATOM 804 O O . ALA A 1 110 ? 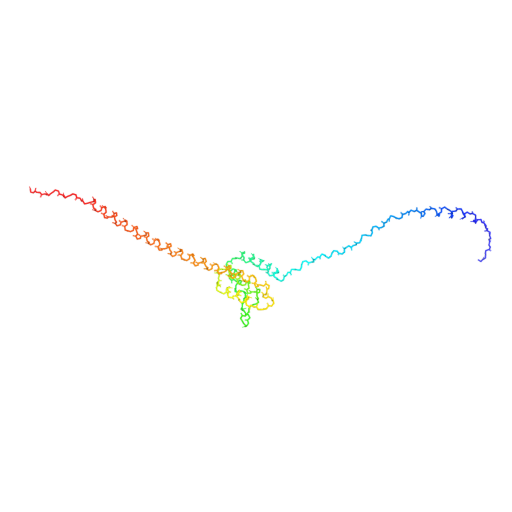-3.162 -3.995 5.605 1.00 96.00 110 ALA A O 1
ATOM 805 N N . GLN A 1 111 ? -2.527 -4.703 3.580 1.00 95.69 111 GLN A N 1
ATOM 806 C CA . GLN A 1 111 ? -3.891 -4.831 3.075 1.00 95.69 111 GLN A CA 1
ATOM 807 C C . GLN A 1 111 ? -4.685 -5.938 3.781 1.00 95.69 111 GLN A C 1
ATOM 809 O O . GLN A 1 111 ? -5.830 -5.704 4.162 1.00 95.69 111 GLN A O 1
ATOM 814 N N . ALA A 1 112 ? -4.070 -7.095 4.043 1.00 95.06 112 ALA A N 1
ATOM 815 C CA . ALA A 1 112 ? -4.711 -8.180 4.786 1.00 95.06 112 ALA A CA 1
ATOM 816 C C . ALA A 1 112 ? -5.141 -7.748 6.203 1.00 95.06 112 ALA A C 1
ATOM 818 O O . ALA A 1 112 ? -6.256 -8.054 6.627 1.00 95.06 112 ALA A O 1
ATOM 819 N N . LEU A 1 113 ? -4.302 -6.973 6.905 1.00 95.62 113 LEU A N 1
ATOM 820 C CA . LEU A 1 113 ? -4.631 -6.407 8.220 1.00 95.62 113 LEU A CA 1
ATOM 821 C C . LEU A 1 113 ? -5.857 -5.485 8.153 1.00 95.62 113 LEU A C 1
ATOM 823 O O . LEU A 1 113 ? -6.765 -5.585 8.976 1.00 95.62 113 LEU A O 1
ATOM 827 N N . LEU A 1 114 ? -5.912 -4.598 7.158 1.00 97.12 114 LEU A N 1
ATOM 828 C CA . LEU A 1 114 ? -7.023 -3.654 7.001 1.00 97.12 114 LEU A CA 1
ATOM 829 C C . LEU A 1 114 ? -8.325 -4.356 6.605 1.00 97.12 114 LEU A C 1
ATOM 831 O O . LEU A 1 114 ? -9.406 -3.945 7.026 1.00 97.12 114 LEU A O 1
ATOM 835 N N . GLU A 1 115 ? -8.247 -5.416 5.806 1.00 95.81 115 GLU A N 1
ATOM 836 C CA . GLU A 1 115 ? -9.404 -6.245 5.474 1.00 95.81 115 GLU A CA 1
ATOM 837 C C . GLU A 1 115 ? -9.919 -7.020 6.691 1.00 95.81 115 GLU A C 1
ATOM 839 O O . GLU A 1 115 ? -11.128 -7.115 6.889 1.00 95.81 115 GLU A O 1
ATOM 844 N N . GLN A 1 116 ? -9.026 -7.531 7.541 1.00 94.88 116 GLN A N 1
ATOM 845 C CA . GLN A 1 116 ? -9.407 -8.187 8.792 1.00 94.88 116 GLN A CA 1
ATOM 846 C C . GLN A 1 116 ? -10.182 -7.239 9.715 1.00 94.88 116 GLN A C 1
ATOM 848 O O . GLN A 1 116 ? -11.223 -7.621 10.245 1.00 94.88 116 GLN A O 1
ATOM 853 N N . VAL A 1 117 ? -9.731 -5.987 9.857 1.00 96.06 117 VAL A N 1
ATOM 854 C CA . VAL A 1 117 ? -10.450 -4.965 10.639 1.00 96.06 117 VAL A CA 1
ATOM 855 C C . VAL A 1 117 ? -11.840 -4.697 10.067 1.00 96.06 117 VAL A C 1
ATOM 857 O O . VAL A 1 117 ? -12.795 -4.571 10.826 1.00 96.06 117 VAL A O 1
ATOM 860 N N . GLN A 1 118 ? -11.973 -4.649 8.741 1.00 95.50 118 GLN A N 1
ATOM 861 C CA . GLN A 1 118 ? -13.261 -4.420 8.079 1.00 95.50 118 GLN A CA 1
ATOM 862 C C . GLN A 1 118 ? -14.240 -5.593 8.220 1.00 95.50 118 GLN A C 1
ATOM 864 O O . GLN A 1 118 ? -15.446 -5.364 8.204 1.00 95.50 118 GLN A O 1
ATOM 869 N N . ARG A 1 119 ? -13.739 -6.829 8.348 1.00 94.44 119 ARG A N 1
ATOM 870 C CA . ARG A 1 119 ? -14.559 -8.034 8.570 1.00 94.44 119 ARG A CA 1
ATOM 871 C C . ARG A 1 119 ? -14.893 -8.278 10.044 1.00 94.44 119 ARG A C 1
ATOM 873 O O . ARG A 1 119 ? -15.732 -9.121 10.332 1.00 94.44 119 ARG A O 1
ATOM 880 N N . SER A 1 120 ? -14.223 -7.592 10.969 1.00 93.31 120 SER A N 1
ATOM 881 C CA . SER A 1 120 ? -14.432 -7.790 12.402 1.00 93.31 120 SER A CA 1
ATOM 882 C C . SER A 1 120 ? -15.768 -7.201 12.857 1.00 93.31 120 SER A C 1
ATOM 884 O O . SER A 1 120 ? -16.054 -6.025 12.634 1.00 93.31 120 SER A O 1
ATOM 886 N N . GLU A 1 121 ? -16.568 -8.013 13.549 1.00 92.38 121 GLU A N 1
ATOM 887 C CA . GLU A 1 121 ? -17.849 -7.599 14.138 1.00 92.38 121 GLU A CA 1
ATOM 888 C C . GLU A 1 121 ? -17.694 -6.998 15.548 1.00 92.38 121 GLU A C 1
ATOM 890 O O . GLU A 1 121 ? -18.670 -6.537 16.147 1.00 92.38 121 GLU A O 1
ATOM 895 N N . ALA A 1 122 ? -16.465 -6.964 16.080 1.00 90.81 122 ALA A N 1
ATOM 896 C CA . ALA A 1 122 ? -16.185 -6.439 17.409 1.00 90.81 122 ALA A CA 1
ATOM 897 C C . ALA A 1 122 ? -16.618 -4.959 17.535 1.00 90.81 122 ALA A C 1
ATOM 899 O O . ALA A 1 122 ? -16.386 -4.164 16.616 1.00 90.81 122 ALA A O 1
ATOM 900 N N . PRO A 1 123 ? -17.197 -4.530 18.675 1.00 90.62 123 PRO A N 1
ATOM 901 C CA . PRO A 1 123 ? -17.622 -3.142 18.868 1.00 90.62 123 PRO A CA 1
ATOM 902 C C . PRO A 1 123 ? -16.492 -2.127 18.662 1.00 90.62 123 PRO A C 1
ATOM 904 O O . PRO A 1 123 ? -16.709 -1.080 18.052 1.00 90.62 123 PRO A O 1
ATOM 907 N N . GLU A 1 124 ? -15.276 -2.452 19.107 1.00 90.12 124 GLU A N 1
ATOM 908 C CA . GLU A 1 124 ? -14.086 -1.621 18.902 1.00 90.12 124 GLU A CA 1
ATOM 909 C C . GLU A 1 124 ? -13.678 -1.481 17.428 1.00 90.12 124 GLU A C 1
ATOM 911 O O . GLU A 1 124 ? -13.146 -0.441 17.044 1.00 90.12 124 GLU A O 1
ATOM 916 N N . ALA A 1 125 ? -13.972 -2.468 16.574 1.00 94.69 125 ALA A N 1
ATOM 917 C CA . ALA A 1 125 ? -13.650 -2.412 15.150 1.00 94.69 125 ALA A CA 1
ATOM 918 C C . ALA A 1 125 ? -14.483 -1.354 14.414 1.00 94.69 125 ALA A C 1
ATOM 920 O O . ALA A 1 125 ? -13.996 -0.738 13.465 1.00 94.69 125 ALA A O 1
ATOM 921 N N . LYS A 1 126 ? -15.702 -1.058 14.892 1.00 95.00 126 LYS A N 1
ATOM 922 C CA . LYS A 1 126 ? -16.591 -0.050 14.287 1.00 95.00 126 LYS A CA 1
ATOM 923 C C . LYS A 1 126 ? -15.948 1.336 14.227 1.00 95.00 126 LYS A C 1
ATOM 925 O O . LYS A 1 126 ? -16.107 2.032 13.227 1.00 95.00 126 LYS A O 1
ATOM 930 N N . ALA A 1 127 ? -15.186 1.716 15.256 1.00 95.75 127 ALA A N 1
ATOM 931 C CA . ALA A 1 127 ? -14.475 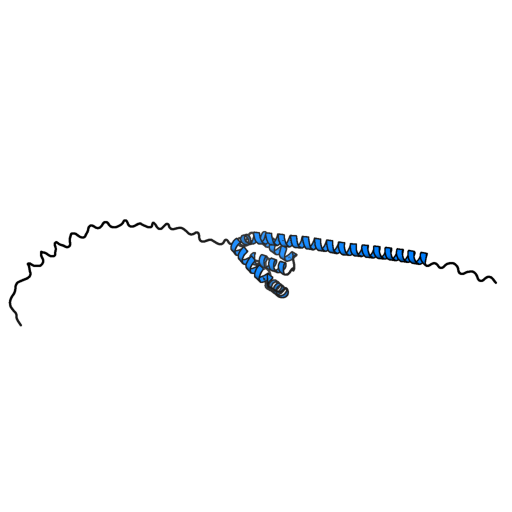2.996 15.294 1.00 95.75 127 ALA A CA 1
ATOM 932 C C . ALA A 1 127 ? -13.338 3.080 14.256 1.00 95.75 127 ALA A C 1
ATOM 934 O O . ALA A 1 127 ? -12.994 4.168 13.799 1.00 95.75 127 ALA A O 1
ATOM 935 N N . TRP A 1 128 ? -12.779 1.933 13.857 1.00 96.81 128 TRP A N 1
ATOM 936 C CA . TRP A 1 128 ? -11.640 1.828 12.941 1.00 96.81 128 TRP A CA 1
ATOM 937 C C . TRP A 1 128 ? -12.031 1.462 11.505 1.00 96.81 128 TRP A C 1
ATOM 939 O O . TRP A 1 128 ? -11.236 1.67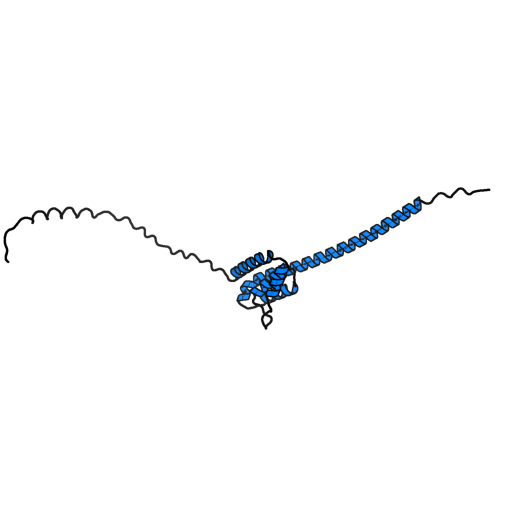2 10.592 1.00 96.81 128 TRP A O 1
ATOM 949 N N . ALA A 1 129 ? -13.246 0.961 11.272 1.00 95.06 129 ALA A N 1
ATOM 950 C CA . ALA A 1 129 ? -13.687 0.451 9.973 1.00 95.06 129 ALA A CA 1
ATOM 951 C C . ALA A 1 129 ? -13.595 1.490 8.839 1.00 95.06 129 ALA A C 1
ATOM 953 O O . ALA A 1 129 ? -13.153 1.164 7.735 1.00 95.06 129 ALA A O 1
ATOM 954 N N . GLY A 1 130 ? -13.969 2.748 9.108 1.00 95.12 130 GLY A N 1
ATOM 955 C CA . GLY A 1 130 ? -13.861 3.839 8.132 1.00 95.12 130 GLY A CA 1
ATOM 956 C C . GLY A 1 130 ? -12.411 4.129 7.733 1.00 95.12 130 GLY A C 1
ATOM 957 O O . GLY A 1 130 ? -12.096 4.216 6.546 1.00 95.12 130 GLY A O 1
ATOM 958 N N . TRP A 1 131 ? -11.512 4.182 8.719 1.00 96.06 131 TRP A N 1
ATOM 959 C CA . TRP A 1 131 ? -10.077 4.367 8.497 1.00 96.06 131 TRP A CA 1
ATOM 960 C C . TRP A 1 131 ? -9.442 3.183 7.776 1.00 96.06 131 TRP A C 1
ATOM 962 O O . TRP A 1 131 ? -8.644 3.378 6.860 1.00 96.06 131 TRP A O 1
ATOM 972 N N . ALA A 1 132 ? -9.842 1.962 8.132 1.00 97.38 132 ALA A N 1
ATOM 973 C CA . ALA A 1 132 ? -9.360 0.759 7.478 1.00 97.38 132 ALA A CA 1
ATOM 974 C C . ALA A 1 132 ? -9.725 0.740 5.986 1.00 97.38 132 ALA A C 1
ATOM 976 O O . ALA A 1 132 ? -8.872 0.461 5.145 1.00 97.38 132 ALA A O 1
ATOM 977 N N . ARG A 1 133 ? -10.965 1.122 5.648 1.00 97.25 133 ARG A N 1
ATOM 978 C CA . ARG A 1 133 ? -11.428 1.234 4.258 1.00 97.25 133 ARG A CA 1
ATOM 979 C C . ARG A 1 133 ? -10.681 2.319 3.482 1.00 97.25 133 ARG A C 1
ATOM 981 O O . ARG A 1 133 ? -10.276 2.077 2.347 1.00 97.25 133 ARG A O 1
ATOM 988 N N . LEU A 1 134 ? -10.472 3.489 4.090 1.00 97.25 134 LEU A N 1
ATOM 989 C CA . LEU A 1 134 ? -9.728 4.591 3.474 1.00 97.25 134 LEU A CA 1
ATOM 990 C C . LEU A 1 134 ? -8.288 4.177 3.147 1.00 97.25 134 LEU A C 1
ATOM 992 O O . LEU A 1 134 ? -7.834 4.350 2.016 1.00 97.25 134 LEU A O 1
ATOM 996 N N . LEU A 1 135 ? -7.576 3.599 4.118 1.00 96.81 135 LEU A N 1
ATOM 997 C CA . LEU A 1 135 ? -6.196 3.153 3.926 1.00 96.81 135 LEU A CA 1
ATOM 998 C C . LEU A 1 135 ? -6.102 2.008 2.913 1.00 96.81 135 LEU A C 1
ATOM 1000 O O . LEU A 1 135 ? -5.194 2.011 2.086 1.00 96.81 135 LEU A O 1
ATOM 1004 N N . ALA A 1 136 ? -7.052 1.070 2.922 1.00 97.38 136 ALA A N 1
ATOM 1005 C CA . ALA A 1 136 ? -7.090 -0.015 1.945 1.00 97.38 136 ALA A CA 1
ATOM 1006 C C . ALA A 1 136 ? -7.257 0.522 0.514 1.00 97.38 136 ALA A C 1
ATOM 1008 O O . ALA A 1 136 ? -6.541 0.089 -0.388 1.00 97.38 136 ALA A O 1
ATOM 1009 N N . GLY A 1 137 ? -8.136 1.513 0.317 1.00 97.50 137 GLY A N 1
ATOM 1010 C CA . GLY A 1 137 ? -8.292 2.198 -0.968 1.00 97.50 137 GLY A CA 1
ATOM 1011 C C . GLY A 1 137 ? -7.003 2.885 -1.429 1.00 97.50 137 GLY A C 1
ATOM 1012 O O . GLY A 1 137 ? -6.600 2.732 -2.580 1.00 97.50 137 GLY A O 1
ATOM 1013 N N . ARG A 1 138 ? -6.300 3.568 -0.515 1.00 95.44 138 ARG A N 1
ATOM 1014 C CA . ARG A 1 138 ? -5.002 4.200 -0.807 1.00 95.44 138 ARG A CA 1
ATOM 1015 C C . ARG A 1 138 ? -3.945 3.181 -1.246 1.00 95.44 138 ARG A C 1
ATOM 1017 O O . ARG A 1 138 ? -3.236 3.429 -2.215 1.00 95.44 138 ARG A O 1
ATOM 1024 N N . LEU A 1 139 ? -3.833 2.052 -0.545 1.00 95.81 139 LEU A N 1
ATOM 1025 C CA . LEU A 1 139 ? -2.860 1.003 -0.875 1.00 95.81 139 LEU A CA 1
ATOM 1026 C C . LEU A 1 139 ? -3.167 0.325 -2.215 1.00 95.81 139 LEU A C 1
ATOM 1028 O O . LEU A 1 139 ? -2.246 0.008 -2.967 1.00 95.81 139 LEU A O 1
ATOM 1032 N N . ALA A 1 140 ? -4.448 0.123 -2.530 1.00 95.56 140 ALA A N 1
ATOM 1033 C CA . ALA A 1 140 ? -4.861 -0.408 -3.824 1.00 95.56 140 ALA A CA 1
ATOM 1034 C C . ALA A 1 140 ? -4.479 0.545 -4.969 1.00 95.56 140 ALA A C 1
ATOM 1036 O O . ALA A 1 140 ? -3.933 0.102 -5.980 1.00 95.56 140 ALA A O 1
ATOM 1037 N N . GLU A 1 141 ? -4.699 1.848 -4.782 1.00 95.44 141 GLU A N 1
ATOM 1038 C CA . GLU A 1 141 ? -4.311 2.864 -5.762 1.00 95.44 141 GLU A CA 1
ATOM 1039 C C . GLU A 1 141 ? -2.790 2.947 -5.930 1.00 95.44 141 GLU A C 1
ATOM 1041 O O . GLU A 1 141 ? -2.299 2.995 -7.055 1.00 95.44 141 GLU A O 1
ATOM 1046 N N . GLN A 1 142 ? -2.027 2.865 -4.835 1.00 94.06 142 GLN A N 1
ATOM 1047 C CA . GLN A 1 142 ? -0.566 2.825 -4.899 1.00 94.06 142 GLN A CA 1
ATOM 1048 C C . GLN A 1 142 ? -0.071 1.669 -5.783 1.00 94.06 142 GLN A C 1
ATOM 1050 O O . GLN A 1 142 ? 0.739 1.899 -6.677 1.00 94.06 142 GLN A O 1
ATOM 1055 N N . ARG A 1 143 ? -0.604 0.451 -5.609 1.00 92.94 143 ARG A N 1
ATOM 1056 C CA . ARG A 1 143 ? -0.225 -0.697 -6.455 1.00 92.94 143 ARG A CA 1
ATOM 1057 C C . ARG A 1 143 ? -0.605 -0.506 -7.919 1.00 92.94 143 ARG A C 1
ATOM 1059 O O . ARG A 1 143 ? 0.120 -0.946 -8.808 1.00 92.94 143 ARG A O 1
ATOM 1066 N N . ARG A 1 144 ? -1.754 0.124 -8.184 1.00 95.62 144 ARG A N 1
ATOM 1067 C CA . ARG A 1 144 ? -2.191 0.444 -9.549 1.00 95.62 144 ARG A CA 1
ATOM 1068 C C . ARG A 1 144 ? -1.177 1.367 -10.229 1.00 95.62 144 ARG A C 1
ATOM 1070 O O . ARG A 1 144 ? -0.774 1.085 -11.355 1.00 95.62 144 ARG A O 1
ATOM 1077 N N . LEU A 1 145 ? -0.737 2.411 -9.525 1.00 96.00 145 LEU A N 1
ATOM 1078 C CA . LEU A 1 145 ? 0.256 3.375 -10.005 1.00 96.00 145 LEU A CA 1
ATOM 1079 C C . LEU A 1 145 ? 1.644 2.749 -10.180 1.00 96.00 145 LEU A C 1
ATOM 1081 O O . LEU A 1 145 ? 2.280 2.977 -11.205 1.00 96.00 145 LEU A O 1
ATOM 1085 N N . GLU A 1 146 ? 2.096 1.920 -9.235 1.00 94.12 146 GLU A N 1
ATOM 1086 C CA . GLU A 1 146 ? 3.343 1.147 -9.365 1.00 94.12 146 GLU A CA 1
ATOM 1087 C C . GLU A 1 146 ? 3.323 0.298 -10.650 1.00 94.12 146 GLU A C 1
ATOM 1089 O O . GLU A 1 146 ? 4.253 0.357 -11.455 1.00 94.12 146 GLU A O 1
ATOM 1094 N N . GLY A 1 147 ? 2.206 -0.384 -10.927 1.00 96.50 147 GLY A N 1
ATOM 1095 C CA . GLY A 1 147 ? 2.038 -1.155 -12.160 1.00 96.50 147 GLY A CA 1
ATOM 1096 C C . GLY A 1 147 ? 1.999 -0.313 -13.445 1.00 96.50 147 GLY A C 1
ATOM 1097 O O . GLY A 1 147 ? 2.384 -0.798 -14.510 1.00 96.50 147 GLY A O 1
ATOM 1098 N N . GLU A 1 148 ? 1.540 0.940 -13.393 1.00 97.94 148 GLU A N 1
ATOM 1099 C CA . GLU A 1 148 ? 1.621 1.868 -14.530 1.00 97.94 148 GLU A CA 1
ATOM 1100 C C . GLU A 1 148 ? 3.055 2.350 -14.766 1.00 97.94 148 GLU A C 1
ATOM 1102 O O . GLU A 1 148 ? 3.506 2.370 -15.913 1.00 97.94 148 GLU A O 1
ATOM 1107 N N . ILE A 1 149 ? 3.794 2.661 -13.698 1.00 97.94 149 ILE A N 1
ATOM 1108 C CA . ILE A 1 149 ? 5.208 3.051 -13.766 1.00 97.94 149 ILE A CA 1
ATOM 1109 C C . ILE A 1 149 ? 6.042 1.928 -14.393 1.00 97.94 149 ILE A C 1
ATOM 1111 O O . ILE A 1 149 ? 6.842 2.189 -15.293 1.00 97.94 149 ILE A O 1
ATOM 1115 N N . ASP A 1 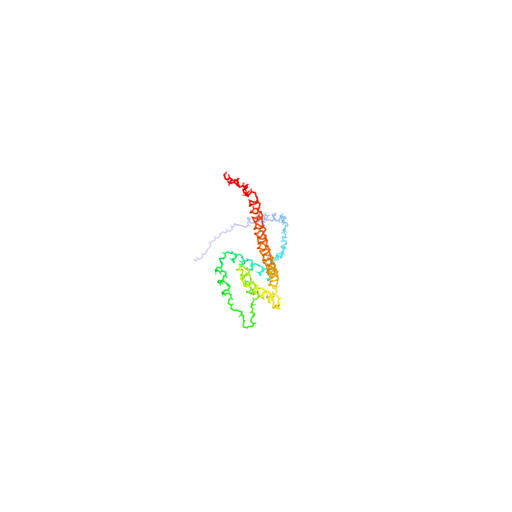150 ? 5.816 0.676 -13.995 1.00 98.00 150 ASP A N 1
ATOM 1116 C CA . ASP A 1 150 ? 6.520 -0.477 -14.562 1.00 98.00 150 ASP A CA 1
ATOM 1117 C C . ASP A 1 150 ? 6.262 -0.638 -16.065 1.00 98.00 150 ASP A C 1
ATOM 1119 O O . ASP A 1 150 ? 7.192 -0.859 -16.849 1.00 98.00 150 ASP A O 1
ATOM 1123 N N . LYS A 1 151 ? 5.008 -0.458 -16.501 1.00 98.44 151 LYS A N 1
ATOM 1124 C CA . LYS A 1 151 ? 4.648 -0.484 -17.928 1.00 98.44 151 LYS A CA 1
ATOM 1125 C C . LYS A 1 151 ? 5.342 0.631 -18.706 1.00 98.44 151 LYS A C 1
ATOM 1127 O O . LYS A 1 151 ? 5.878 0.368 -19.783 1.00 98.44 151 LYS A O 1
ATOM 1132 N N . LEU A 1 152 ? 5.353 1.853 -18.174 1.00 98.50 152 LEU A N 1
ATOM 1133 C CA . LEU A 1 152 ? 6.015 2.997 -18.808 1.00 98.50 152 LEU A CA 1
ATOM 1134 C C . LEU A 1 152 ? 7.531 2.787 -18.903 1.00 98.50 152 LEU A C 1
ATOM 1136 O O . LEU A 1 152 ? 8.120 3.030 -19.956 1.00 98.50 152 LEU A O 1
ATOM 1140 N N . ASN A 1 153 ? 8.158 2.257 -17.852 1.00 98.31 153 ASN A N 1
ATOM 1141 C CA . ASN A 1 153 ? 9.581 1.921 -17.854 1.00 98.31 153 ASN A CA 1
ATOM 1142 C C . ASN A 1 153 ? 9.924 0.863 -18.911 1.00 98.31 153 ASN A C 1
ATOM 1144 O O . ASN A 1 153 ? 10.945 0.975 -19.594 1.00 98.31 153 ASN A O 1
ATOM 1148 N N . GLN A 1 154 ? 9.068 -0.147 -19.084 1.00 98.31 154 GLN A N 1
ATOM 1149 C CA . GLN A 1 154 ? 9.256 -1.154 -20.125 1.00 98.31 154 GLN A CA 1
ATOM 1150 C C . GLN A 1 154 ? 9.144 -0.542 -21.529 1.00 98.31 154 GLN A C 1
ATOM 1152 O O . GLN A 1 154 ? 10.016 -0.762 -22.370 1.00 98.31 154 GLN A O 1
ATOM 1157 N N . GLN A 1 155 ? 8.128 0.292 -21.763 1.00 98.19 155 GLN A N 1
ATOM 1158 C CA . GLN A 1 155 ? 7.957 1.000 -23.034 1.00 98.19 155 GLN A CA 1
ATOM 1159 C C . GLN A 1 155 ? 9.143 1.918 -23.356 1.00 98.19 155 GLN A C 1
ATOM 1161 O O . GLN A 1 155 ? 9.583 1.955 -24.504 1.00 98.19 155 GLN A O 1
ATOM 1166 N N . ALA A 1 156 ? 9.690 2.617 -22.357 1.00 98.38 156 ALA A N 1
ATOM 1167 C CA . ALA A 1 156 ? 10.858 3.481 -22.519 1.00 98.38 156 ALA A CA 1
ATOM 1168 C C . ALA A 1 156 ? 12.119 2.694 -22.915 1.00 98.38 156 ALA A C 1
ATOM 1170 O O . ALA A 1 156 ? 12.889 3.125 -23.772 1.00 98.38 156 ALA A O 1
ATOM 1171 N N . ARG A 1 157 ? 12.326 1.505 -22.340 1.00 98.56 157 ARG A N 1
ATOM 1172 C CA . ARG A 1 157 ? 13.441 0.624 -22.726 1.00 98.56 157 ARG A CA 1
ATOM 1173 C C . ARG A 1 157 ? 13.278 0.096 -24.148 1.00 98.56 157 ARG A C 1
ATOM 1175 O O . ARG A 1 157 ? 14.245 0.046 -24.905 1.00 98.56 157 ARG A O 1
ATOM 1182 N N . ASP A 1 158 ? 12.062 -0.285 -24.525 1.00 98.31 158 ASP A N 1
ATOM 1183 C CA . ASP A 1 158 ? 11.792 -0.803 -25.864 1.00 98.31 158 ASP A CA 1
ATOM 1184 C C . ASP A 1 158 ? 11.872 0.291 -26.940 1.00 98.31 158 ASP A C 1
ATOM 1186 O O . ASP A 1 158 ? 12.352 0.024 -28.044 1.00 98.31 158 ASP A O 1
ATOM 1190 N N . SER A 1 159 ? 11.471 1.530 -26.637 1.00 97.75 159 SER A N 1
ATOM 1191 C CA . SER A 1 159 ? 11.656 2.667 -27.546 1.00 97.75 159 SER A CA 1
ATOM 1192 C C . SER A 1 159 ? 13.135 3.012 -27.723 1.00 97.75 159 SER A C 1
ATOM 1194 O O . SER A 1 159 ? 13.570 3.192 -28.860 1.00 97.75 159 SER A O 1
ATOM 1196 N N . GLN A 1 160 ? 13.924 2.999 -26.644 1.00 97.81 160 GLN A N 1
ATOM 1197 C CA . GLN A 1 160 ? 15.370 3.218 -26.696 1.00 97.81 160 GLN A CA 1
ATOM 1198 C C . GLN A 1 160 ? 16.071 2.195 -27.606 1.00 97.81 160 GLN A C 1
ATOM 1200 O O . GLN A 1 160 ? 16.834 2.577 -28.491 1.00 97.81 160 GLN A O 1
ATOM 1205 N N . ARG A 1 161 ? 15.727 0.906 -27.493 1.00 98.50 161 ARG A N 1
ATOM 1206 C CA . ARG A 1 161 ? 16.256 -0.146 -28.384 1.00 98.50 161 ARG A CA 1
ATOM 1207 C C . ARG A 1 161 ? 15.905 0.091 -29.852 1.00 98.50 161 ARG A C 1
ATOM 1209 O O . ARG A 1 161 ? 16.726 -0.130 -30.737 1.00 98.50 161 ARG A O 1
ATOM 1216 N N . ARG A 1 162 ? 14.679 0.541 -30.141 1.00 98.00 162 ARG A N 1
ATOM 1217 C CA . ARG A 1 162 ? 14.256 0.865 -31.518 1.00 98.00 162 ARG A CA 1
ATOM 1218 C C . ARG A 1 162 ? 15.009 2.074 -32.070 1.00 98.00 162 ARG A C 1
ATOM 1220 O O . ARG A 1 162 ? 15.325 2.091 -33.261 1.00 98.00 162 ARG A O 1
ATOM 1227 N N . LEU A 1 163 ? 15.294 3.069 -31.228 1.00 98.25 163 LEU A N 1
ATOM 1228 C CA . LEU A 1 163 ? 16.111 4.223 -31.599 1.00 98.25 163 LEU A CA 1
ATOM 1229 C C . LEU A 1 163 ? 17.536 3.792 -31.942 1.00 98.25 163 LEU A C 1
ATOM 1231 O O . LEU A 1 163 ? 18.022 4.162 -33.005 1.00 98.25 163 LEU A O 1
ATOM 1235 N N . GLU A 1 164 ? 18.158 2.954 -31.112 1.00 98.25 164 GLU A N 1
ATOM 1236 C CA . GLU A 1 164 ? 19.494 2.396 -31.361 1.00 98.25 164 GLU A CA 1
ATOM 1237 C C . GLU A 1 164 ? 19.542 1.618 -32.682 1.00 98.25 164 GLU A C 1
ATOM 1239 O O . GLU A 1 164 ? 20.359 1.923 -33.546 1.00 98.25 164 GLU A O 1
ATOM 1244 N N . GLN A 1 165 ? 18.582 0.720 -32.925 1.00 98.06 165 GLN A N 1
ATOM 1245 C CA . GLN A 1 165 ? 18.478 -0.017 -34.193 1.00 98.06 165 GLN A CA 1
ATOM 1246 C C . GLN A 1 165 ? 18.294 0.901 -35.408 1.00 98.06 165 GLN A C 1
ATOM 1248 O O . GLN A 1 165 ? 18.797 0.628 -36.499 1.00 98.06 165 GLN A O 1
ATOM 1253 N N . THR A 1 166 ? 17.525 1.980 -35.256 1.00 98.00 166 THR A N 1
ATOM 1254 C CA . THR A 1 166 ? 17.316 2.950 -36.339 1.00 98.00 166 THR A CA 1
ATOM 1255 C C . THR A 1 166 ? 18.581 3.768 -36.578 1.00 98.00 166 THR A C 1
ATOM 1257 O O . THR A 1 166 ? 18.932 4.032 -37.727 1.00 98.00 166 THR A O 1
ATOM 1260 N N . HIS A 1 167 ? 19.297 4.119 -35.514 1.00 97.62 167 HIS A N 1
ATOM 1261 C CA . HIS A 1 167 ? 20.570 4.817 -35.589 1.00 97.62 167 HIS A CA 1
ATOM 1262 C C . HIS A 1 167 ? 21.639 3.969 -36.289 1.00 97.62 167 HIS A C 1
ATOM 1264 O O . HIS A 1 167 ? 22.268 4.449 -37.227 1.00 97.62 167 HIS A O 1
ATOM 1270 N N . GLU A 1 168 ? 21.768 2.688 -35.934 1.00 97.88 168 GLU A N 1
ATOM 1271 C CA . GLU A 1 168 ? 22.666 1.742 -36.611 1.00 97.88 168 GLU A CA 1
ATOM 1272 C C . GLU A 1 168 ? 22.382 1.655 -38.117 1.00 97.88 168 GLU A C 1
ATOM 1274 O O . GLU A 1 168 ? 23.304 1.695 -38.933 1.00 97.88 168 GLU A O 1
ATOM 1279 N N . LYS A 1 169 ? 21.103 1.606 -38.514 1.00 96.94 169 LYS A N 1
ATOM 1280 C CA . LYS A 1 169 ? 20.710 1.618 -39.933 1.00 96.94 169 LYS A CA 1
ATOM 1281 C C . LYS A 1 169 ? 21.103 2.918 -40.629 1.00 96.94 169 LYS A C 1
ATOM 1283 O O . LYS A 1 169 ? 21.594 2.871 -41.754 1.00 96.94 169 LYS A O 1
ATOM 1288 N N . LEU A 1 170 ? 20.896 4.069 -39.987 1.00 97.88 170 LEU A N 1
ATOM 1289 C CA . LEU A 1 170 ? 21.301 5.363 -40.544 1.00 97.88 170 LEU A CA 1
ATOM 1290 C C . LEU A 1 170 ? 22.819 5.439 -40.731 1.00 97.88 170 LEU A C 1
ATOM 1292 O O . LEU A 1 170 ? 23.279 5.878 -41.782 1.00 97.88 170 LEU A O 1
ATOM 1296 N N . GLU A 1 171 ? 23.598 4.978 -39.755 1.00 97.38 171 GLU A N 1
ATOM 1297 C CA . GLU A 1 171 ? 25.058 4.950 -39.858 1.00 97.38 171 GLU A CA 1
ATOM 1298 C C . GLU A 1 171 ? 25.543 3.972 -40.939 1.00 97.38 171 GLU A C 1
ATOM 1300 O O . GLU A 1 171 ? 26.454 4.306 -41.702 1.00 97.38 171 GLU A O 1
ATOM 1305 N N . ALA A 1 172 ? 24.886 2.818 -41.097 1.00 96.69 172 ALA A N 1
ATOM 1306 C CA . ALA A 1 172 ? 25.151 1.895 -42.199 1.00 96.69 172 ALA A CA 1
ATOM 1307 C C . ALA A 1 172 ? 24.871 2.539 -43.571 1.00 96.69 172 ALA A C 1
ATOM 1309 O O . ALA A 1 172 ? 25.692 2.429 -44.484 1.00 96.69 172 ALA A O 1
ATOM 1310 N N . LEU A 1 173 ? 23.760 3.273 -43.712 1.00 96.44 173 LEU A N 1
ATOM 1311 C CA . LEU A 1 173 ? 23.439 4.007 -44.942 1.00 96.44 173 LEU A CA 1
ATOM 1312 C C . LEU A 1 173 ? 24.468 5.108 -45.239 1.00 96.44 173 LEU A C 1
ATOM 1314 O O . LEU A 1 173 ? 24.946 5.202 -46.369 1.00 96.44 173 LEU A O 1
ATOM 1318 N N . LYS A 1 174 ? 24.885 5.886 -44.232 1.00 96.12 174 LYS A N 1
ATOM 1319 C CA . LYS A 1 174 ? 25.954 6.893 -44.381 1.00 96.12 174 LYS A CA 1
ATOM 1320 C C . LYS A 1 174 ? 27.302 6.272 -44.752 1.00 96.12 174 LYS A C 1
ATOM 1322 O O . LYS A 1 174 ? 28.113 6.897 -45.436 1.00 96.12 174 LYS A O 1
ATOM 1327 N N . ALA A 1 175 ? 27.608 5.072 -44.260 1.00 93.94 175 ALA A N 1
ATOM 1328 C CA . ALA A 1 175 ? 28.825 4.354 -44.637 1.00 93.94 175 ALA A CA 1
ATOM 1329 C C . ALA A 1 175 ? 28.784 3.922 -46.112 1.00 93.94 175 ALA A C 1
ATOM 1331 O O . ALA A 1 175 ? 29.769 4.112 -46.829 1.00 93.94 175 ALA A O 1
ATOM 1332 N N . ILE A 1 176 ? 27.632 3.428 -46.581 1.00 92.75 176 ILE A N 1
ATOM 1333 C CA . ILE A 1 176 ? 27.407 3.107 -47.997 1.00 92.75 176 ILE A CA 1
ATOM 1334 C C . ILE A 1 176 ? 27.587 4.362 -48.855 1.00 92.75 176 ILE A C 1
ATOM 1336 O O . ILE A 1 176 ? 28.372 4.333 -49.803 1.00 92.75 176 ILE A O 1
ATOM 1340 N N . GLU A 1 177 ? 26.944 5.475 -48.492 1.00 94.69 177 GLU A N 1
ATOM 1341 C CA . GLU A 1 177 ? 27.056 6.746 -49.217 1.00 94.69 177 GLU A CA 1
ATOM 1342 C C . GLU A 1 177 ? 28.518 7.191 -49.361 1.00 94.69 177 GLU A C 1
ATOM 1344 O O . GLU A 1 177 ? 28.973 7.476 -50.470 1.00 94.69 177 GLU A O 1
ATOM 1349 N N . ARG A 1 178 ? 29.291 7.179 -48.270 1.00 92.75 178 ARG A N 1
ATOM 1350 C CA . ARG A 1 178 ? 30.720 7.526 -48.307 1.00 92.75 178 ARG A CA 1
ATOM 1351 C C . ARG A 1 178 ? 31.525 6.587 -49.201 1.00 92.75 178 ARG A C 1
ATOM 1353 O O . ARG A 1 178 ? 32.366 7.057 -49.961 1.00 92.75 178 ARG A O 1
ATOM 1360 N N . SER A 1 179 ? 31.268 5.280 -49.142 1.00 88.12 179 SER A N 1
ATOM 1361 C CA . SER A 1 179 ? 31.988 4.295 -49.962 1.00 88.12 179 SER A CA 1
ATOM 1362 C C . SER A 1 179 ? 31.714 4.439 -51.465 1.00 88.12 179 SER A C 1
ATOM 1364 O O . SER A 1 179 ? 32.614 4.220 -52.274 1.00 88.12 179 SER A O 1
ATOM 1366 N N . LEU A 1 180 ? 30.501 4.860 -51.845 1.00 89.62 180 LEU A N 1
ATOM 1367 C CA . LEU A 1 180 ? 30.129 5.109 -53.239 1.00 89.62 180 LEU A CA 1
ATOM 1368 C C . LEU A 1 180 ? 30.805 6.370 -53.790 1.00 89.62 180 LEU A C 1
ATOM 1370 O O . LEU A 1 180 ? 31.327 6.340 -54.903 1.00 89.62 180 LEU A O 1
ATOM 1374 N N . HIS A 1 181 ? 30.847 7.450 -53.006 1.00 79.94 181 HIS A N 1
ATOM 1375 C CA . HIS A 1 181 ? 31.506 8.699 -53.405 1.00 79.94 181 HIS A CA 1
ATOM 1376 C C . HIS A 1 181 ? 33.042 8.606 -53.382 1.00 79.94 181 HIS A C 1
ATOM 1378 O O . HIS A 1 181 ? 33.707 9.332 -54.115 1.00 79.94 181 HIS A O 1
ATOM 1384 N N . ALA A 1 182 ? 33.621 7.715 -52.571 1.00 69.50 182 ALA A N 1
ATOM 1385 C CA . ALA A 1 182 ? 35.069 7.570 -52.416 1.00 69.50 182 ALA A CA 1
ATOM 1386 C C . ALA A 1 182 ? 35.747 6.659 -53.460 1.00 69.50 182 ALA A C 1
ATOM 1388 O O . ALA A 1 182 ? 36.955 6.447 -53.368 1.00 69.50 182 ALA A O 1
ATOM 1389 N N . ARG A 1 183 ? 35.023 6.100 -54.444 1.00 60.38 183 ARG A N 1
ATOM 1390 C CA . ARG A 1 183 ? 35.635 5.254 -55.485 1.00 60.38 183 ARG A CA 1
ATOM 1391 C C . ARG A 1 183 ? 36.535 6.116 -56.391 1.00 60.38 183 ARG A C 1
ATOM 1393 O O . ARG A 1 183 ? 36.009 6.961 -57.113 1.00 60.38 183 ARG A O 1
ATOM 1400 N N . PRO A 1 184 ? 37.869 5.927 -56.387 1.00 61.62 184 PRO A N 1
ATOM 1401 C CA . PRO A 1 184 ? 38.758 6.754 -57.189 1.00 61.62 184 PRO A CA 1
ATOM 1402 C C . PRO A 1 184 ? 38.606 6.412 -58.675 1.00 61.62 184 PRO A C 1
ATOM 1404 O O . PRO A 1 184 ? 38.385 5.253 -59.040 1.00 61.62 184 PRO A O 1
ATOM 1407 N N . ALA A 1 185 ? 38.719 7.436 -59.527 1.00 63.03 185 ALA A N 1
ATOM 1408 C CA . ALA A 1 185 ? 38.779 7.283 -60.977 1.00 63.03 185 ALA A CA 1
ATOM 1409 C C . ALA A 1 185 ? 39.877 6.268 -61.363 1.00 63.03 185 ALA A C 1
ATOM 1411 O O . ALA A 1 185 ? 40.918 6.228 -60.699 1.00 63.03 185 ALA A O 1
ATOM 1412 N N . PRO A 1 186 ? 39.670 5.436 -62.404 1.00 58.19 186 PRO A N 1
ATOM 1413 C CA . PRO A 1 186 ? 40.663 4.450 -62.815 1.00 58.19 186 PRO A CA 1
ATOM 1414 C C . PRO A 1 186 ? 41.988 5.151 -63.132 1.00 58.19 186 PRO A C 1
ATOM 1416 O O . PRO A 1 186 ? 42.019 6.116 -63.896 1.00 58.19 186 PRO A O 1
ATOM 1419 N N . ALA A 1 187 ? 43.075 4.671 -62.521 1.00 65.56 187 ALA A N 1
ATOM 1420 C CA . ALA A 1 187 ? 44.421 5.148 -62.808 1.00 65.56 187 ALA A CA 1
ATOM 1421 C C . ALA A 1 187 ? 44.698 5.026 -64.321 1.00 65.56 187 ALA A C 1
ATOM 1423 O O . ALA A 1 187 ? 44.355 3.990 -64.903 1.00 65.56 187 ALA A O 1
ATOM 1424 N N . PRO A 1 188 ? 45.289 6.045 -64.977 1.00 55.31 188 PRO A N 1
ATOM 1425 C CA . PRO A 1 188 ? 45.607 5.955 -66.394 1.00 55.31 188 PRO A CA 1
ATOM 1426 C C . PRO A 1 188 ? 46.597 4.808 -66.596 1.00 55.31 188 PRO A C 1
ATOM 1428 O O . PRO A 1 188 ? 47.655 4.764 -65.971 1.00 55.31 188 PRO A O 1
ATOM 1431 N N . GLY A 1 189 ? 46.205 3.846 -67.431 1.00 59.72 189 GLY A N 1
ATOM 1432 C CA . GLY A 1 189 ? 47.013 2.677 -67.738 1.00 59.72 189 GLY A CA 1
ATOM 1433 C C . GLY A 1 189 ? 48.375 3.091 -68.283 1.00 59.72 189 GLY A C 1
ATOM 1434 O O . GLY A 1 189 ? 48.458 3.811 -69.276 1.00 59.72 189 GLY A O 1
ATOM 1435 N N . SER A 1 190 ? 49.437 2.610 -67.639 1.00 54.66 190 SER A N 1
ATOM 1436 C CA . SER A 1 190 ? 50.798 2.665 -68.163 1.00 54.66 190 SER A CA 1
ATOM 1437 C C . SER A 1 190 ? 50.882 1.810 -69.428 1.00 54.66 190 SER A C 1
ATOM 1439 O O . SER A 1 190 ? 51.100 0.599 -69.373 1.00 54.66 190 SER A O 1
ATOM 1441 N N . GLY A 1 191 ? 50.649 2.446 -70.573 1.00 56.44 191 GLY A N 1
ATOM 1442 C CA . GLY A 1 191 ? 50.966 1.924 -71.893 1.00 56.44 191 GLY A CA 1
ATOM 1443 C C . GLY A 1 191 ? 52.415 2.253 -72.244 1.00 56.44 191 GLY A C 1
ATOM 1444 O O . GLY A 1 191 ? 52.752 3.428 -72.304 1.00 56.44 191 GLY A O 1
ATOM 1445 N N . LYS A 1 192 ? 53.204 1.181 -72.399 1.00 41.12 192 LYS A N 1
ATOM 1446 C CA . LYS A 1 192 ? 54.481 1.004 -73.123 1.00 41.12 192 LYS A CA 1
ATOM 1447 C C . LYS A 1 192 ? 55.256 2.241 -73.580 1.00 41.12 192 LYS A C 1
ATOM 1449 O O . LYS A 1 192 ? 54.740 2.978 -74.445 1.00 41.12 192 LYS A O 1
#

Radius of gyration: 49.59 Å; chains: 1; bounding box: 97×81×180 Å

pLDDT: mean 83.62, std 17.51, range [40.47, 98.56]

Sequence (192 aa):
MSAPDRPFFSSSLLALAALTSLLAACAPLPPRIELREKLVEVPVPLISPADRAAQQLLIQHERLRALAPAELAQEIAAAGPAAEDGARAPQAAVQLALTLALAHAETPRAQALLEQVQRSEAPEAKAWAGWARLLAGRLAEQRRLEGEIDKLNQQARDSQRRLEQTHEKLEALKAIERSLHARPAPAPGSGK

Secondary structure (DSSP, 8-state):
----------SSSSSSSSSSSSSS---PPPP-----------------HHHHHHHHHHHHHHHHHTS-HHHHHHHHHHT-PPPTTS---HHHHHHHHHHHHHTT--HHHHHHHHHHHHH---HHHHHHHHHHHHHHHHHHHHHHHHHHHHHHHHHHHHHHHHHHHHHHHHHHHHHHHHHHHT-PPPPPP---